Protein AF-A0A4Q2REA6-F1 (afdb_monomer_lite)

Foldseek 3Di:
DQDPVVRDDDPPDDPPDQPLLVQLLLLLLLLLQCVVVVVNLLSQLSLLVSLLSLLVQLLDQDPDLSSNVSSLLSLVSSLVSDDPQLSLLSVLLQQLSLVLNQVVQVVVVHHGHDGNDPPPPDDPPDPPPPDPPPRQNNVNQDPVSSVSSNVSSPDDLVNLLVQLVVLVVQLVVVDDDDPSNVVSVVSNLSSLSSNSSDDQPDPVSLVVVLVSLVVSLVVCCVPRVSSNSSSVSSNVCSVDPRVPNVPPPDDDD

pLDDT: mean 70.22, std 16.69, range [27.52, 88.12]

Structure (mmCIF, N/CA/C/O backbone):
data_AF-A0A4Q2REA6-F1
#
_entry.id   AF-A0A4Q2REA6-F1
#
loop_
_atom_site.group_PDB
_atom_site.id
_atom_site.type_symbol
_atom_site.label_atom_id
_atom_site.label_alt_id
_atom_site.label_comp_id
_atom_site.label_asym_id
_atom_site.label_entity_id
_atom_site.label_seq_id
_atom_site.pdbx_PDB_ins_code
_atom_site.Cartn_x
_atom_site.Cartn_y
_atom_site.Cartn_z
_atom_site.occupancy
_atom_site.B_iso_or_equiv
_atom_site.auth_seq_id
_atom_site.auth_comp_id
_atom_site.auth_asym_id
_atom_site.auth_atom_id
_atom_site.pdbx_PDB_model_num
ATOM 1 N N . MET A 1 1 ? 20.074 -26.029 6.944 1.00 38.06 1 MET A N 1
ATOM 2 C CA . MET A 1 1 ? 20.322 -27.477 6.784 1.00 38.06 1 MET A CA 1
ATOM 3 C C . MET A 1 1 ? 20.865 -27.670 5.377 1.00 38.06 1 MET A C 1
ATOM 5 O O . MET A 1 1 ? 20.272 -27.125 4.463 1.00 38.06 1 MET A O 1
ATOM 9 N N . PHE A 1 2 ? 22.028 -28.293 5.196 1.00 31.62 2 PHE A N 1
ATOM 10 C CA . PHE A 1 2 ? 22.594 -28.516 3.859 1.00 31.62 2 PHE A CA 1
ATOM 11 C C . PHE A 1 2 ? 21.935 -29.756 3.248 1.00 31.62 2 PHE A C 1
ATOM 13 O O . PHE A 1 2 ? 21.861 -30.780 3.921 1.00 31.62 2 PHE A O 1
ATOM 20 N N . ASP A 1 3 ? 21.396 -29.636 2.037 1.00 40.69 3 ASP A N 1
ATOM 21 C CA . ASP A 1 3 ? 20.843 -30.760 1.286 1.00 40.69 3 ASP A CA 1
ATOM 22 C C . ASP A 1 3 ? 21.916 -31.292 0.330 1.00 40.69 3 ASP A C 1
ATOM 24 O O . ASP A 1 3 ? 22.282 -30.649 -0.657 1.00 40.69 3 ASP A O 1
ATOM 28 N N . GLU A 1 4 ? 22.428 -32.477 0.652 1.00 39.16 4 GLU A N 1
ATOM 29 C CA . GLU A 1 4 ? 23.489 -33.152 -0.097 1.00 39.16 4 GLU A CA 1
ATOM 30 C C . GLU A 1 4 ? 23.031 -33.640 -1.478 1.00 39.16 4 GLU A C 1
ATOM 32 O O . GLU A 1 4 ? 23.870 -33.836 -2.354 1.00 39.16 4 GLU A O 1
ATOM 37 N N . THR A 1 5 ? 21.723 -33.775 -1.726 1.00 44.41 5 THR A N 1
ATOM 38 C CA . THR A 1 5 ? 21.211 -34.199 -3.041 1.00 44.41 5 THR A CA 1
ATOM 39 C C . THR A 1 5 ? 21.154 -33.065 -4.059 1.00 44.41 5 THR A C 1
ATOM 41 O O . THR A 1 5 ? 21.291 -33.308 -5.257 1.00 44.41 5 THR A O 1
ATOM 44 N N . THR A 1 6 ? 21.013 -31.820 -3.599 1.00 50.66 6 THR A N 1
ATOM 45 C CA . THR A 1 6 ? 20.961 -30.627 -4.460 1.00 50.66 6 THR A CA 1
ATOM 46 C C . THR A 1 6 ? 22.206 -29.742 -4.353 1.00 50.66 6 THR A C 1
ATOM 48 O O . THR A 1 6 ? 22.336 -28.773 -5.104 1.00 50.66 6 THR A O 1
ATOM 51 N N . GLY A 1 7 ? 23.130 -30.055 -3.436 1.00 38.09 7 GLY A N 1
ATOM 52 C CA . GLY A 1 7 ? 24.331 -29.259 -3.165 1.00 38.09 7 GLY A CA 1
ATOM 53 C C . GLY A 1 7 ? 24.023 -27.861 -2.619 1.00 38.09 7 GLY A C 1
ATOM 54 O O . GLY A 1 7 ? 24.854 -26.957 -2.723 1.00 38.09 7 GLY A O 1
ATOM 55 N N . ARG A 1 8 ? 22.814 -27.649 -2.082 1.00 33.12 8 ARG A N 1
ATOM 56 C CA . ARG A 1 8 ? 22.313 -26.338 -1.660 1.00 33.12 8 ARG A CA 1
ATOM 57 C C . ARG A 1 8 ? 22.052 -26.301 -0.164 1.00 33.12 8 ARG A C 1
ATOM 59 O O . ARG A 1 8 ? 21.515 -27.226 0.442 1.00 33.12 8 ARG A O 1
ATOM 66 N N . THR A 1 9 ? 22.372 -25.165 0.439 1.00 35.16 9 THR A N 1
ATOM 67 C CA . THR A 1 9 ? 21.986 -24.868 1.815 1.00 35.16 9 THR A CA 1
ATOM 68 C C . THR A 1 9 ? 20.491 -24.550 1.851 1.00 35.16 9 THR A C 1
ATOM 70 O O . THR A 1 9 ? 20.065 -23.465 1.466 1.00 35.16 9 THR A O 1
ATOM 73 N N . VAL A 1 10 ? 19.673 -25.491 2.321 1.00 34.72 10 VAL A N 1
ATOM 74 C CA . VAL A 1 10 ? 18.252 -25.266 2.597 1.00 34.72 10 VAL A CA 1
ATOM 75 C C . VAL A 1 10 ? 18.141 -24.434 3.872 1.00 34.72 10 VAL A C 1
ATOM 77 O O . VAL A 1 10 ? 18.359 -24.908 4.998 1.00 34.72 10 VAL A O 1
ATOM 80 N N . HIS A 1 11 ? 17.782 -23.164 3.708 1.00 33.53 11 HIS A N 1
ATOM 81 C CA . HIS A 1 11 ? 17.312 -22.322 4.802 1.00 33.53 11 HIS A CA 1
ATOM 82 C C . HIS A 1 11 ? 15.869 -22.701 5.156 1.00 33.53 11 HIS A C 1
ATOM 84 O O . HIS A 1 11 ? 14.922 -21.959 4.922 1.00 33.53 11 HIS A O 1
ATOM 90 N N . ALA A 1 12 ? 15.699 -23.881 5.753 1.00 35.97 12 ALA A N 1
ATOM 91 C CA . ALA A 1 12 ? 14.518 -24.181 6.546 1.00 35.97 12 ALA A CA 1
ATOM 92 C C . ALA A 1 12 ? 14.624 -23.363 7.841 1.00 35.97 12 ALA A C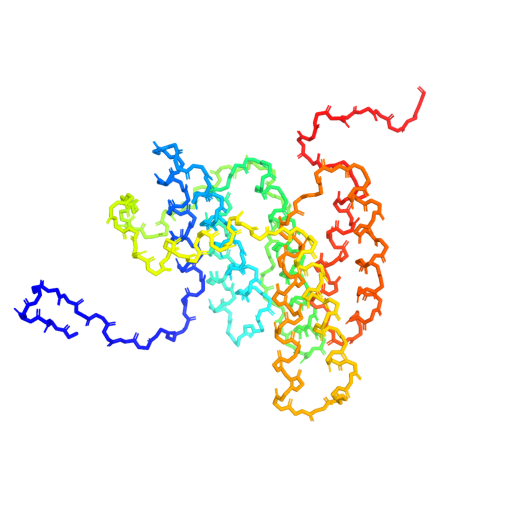 1
ATOM 94 O O . ALA A 1 12 ? 15.328 -23.746 8.775 1.00 35.97 12 ALA A O 1
ATOM 95 N N . GLY A 1 13 ? 13.991 -22.192 7.876 1.00 27.52 13 GLY A N 1
ATOM 96 C CA . GLY A 1 13 ? 14.039 -21.324 9.045 1.00 27.52 13 GLY A CA 1
ATOM 97 C C . GLY A 1 13 ? 12.994 -20.220 9.003 1.00 27.52 13 GLY A C 1
ATOM 98 O O . GLY A 1 13 ? 13.100 -19.291 8.217 1.00 27.52 13 GLY A O 1
ATOM 99 N N . ARG A 1 14 ? 11.998 -20.338 9.887 1.00 32.66 14 ARG A N 1
ATOM 100 C CA . ARG A 1 14 ? 11.199 -19.255 10.485 1.00 32.66 14 ARG A CA 1
ATOM 101 C C . ARG A 1 14 ? 11.758 -17.841 10.238 1.00 32.66 14 ARG A C 1
ATOM 103 O O . ARG A 1 14 ? 12.721 -17.438 10.882 1.00 32.66 14 ARG A O 1
ATOM 110 N N . TRP A 1 15 ? 11.071 -17.056 9.413 1.00 38.78 15 TRP A N 1
ATOM 111 C CA . TRP A 1 15 ? 11.362 -15.638 9.187 1.00 38.78 15 TRP A CA 1
ATOM 112 C C . TRP A 1 15 ? 10.620 -14.775 10.216 1.00 38.78 15 TRP A C 1
ATOM 114 O O . TRP A 1 15 ? 9.586 -14.175 9.933 1.00 38.78 15 TRP A O 1
ATOM 124 N N . ALA A 1 16 ? 11.107 -14.774 11.457 1.00 33.59 16 ALA A N 1
ATOM 125 C CA . ALA A 1 16 ? 10.594 -13.923 12.527 1.00 33.59 16 ALA A CA 1
ATOM 126 C C . ALA A 1 16 ? 11.453 -12.650 12.646 1.00 33.59 16 ALA A C 1
ATOM 128 O O . ALA A 1 16 ? 12.657 -12.748 12.850 1.00 33.59 16 ALA A O 1
ATOM 129 N N . GLY A 1 17 ? 10.829 -11.469 12.548 1.00 36.44 17 GLY A N 1
ATOM 130 C CA . GLY A 1 17 ? 11.378 -10.200 13.055 1.00 36.44 17 GLY A CA 1
ATOM 131 C C . GLY A 1 17 ? 11.573 -9.075 12.032 1.00 36.44 17 GLY A C 1
ATOM 132 O O . GLY A 1 17 ? 11.118 -7.963 12.277 1.00 36.44 17 GLY A O 1
ATOM 133 N N . HIS A 1 18 ? 12.190 -9.353 10.877 1.00 47.66 18 HIS A N 1
ATOM 134 C CA . HIS A 1 18 ? 12.712 -8.307 9.965 1.00 47.66 18 HIS A CA 1
ATOM 135 C C . HIS A 1 18 ? 12.254 -8.460 8.501 1.00 47.66 18 HIS A C 1
ATOM 137 O O . HIS A 1 18 ? 12.518 -7.600 7.665 1.00 47.66 18 HIS A O 1
ATOM 143 N N . GLY A 1 19 ? 11.510 -9.529 8.193 1.00 60.47 19 GLY A N 1
ATOM 144 C CA . GLY A 1 19 ? 11.327 -10.027 6.823 1.00 60.47 19 GLY A CA 1
ATOM 145 C C . GLY A 1 19 ? 10.634 -9.087 5.832 1.00 60.47 19 GLY A C 1
ATOM 146 O O . GLY A 1 19 ? 10.934 -9.153 4.652 1.00 60.47 19 GLY A O 1
ATOM 147 N N . GLY A 1 20 ? 9.752 -8.182 6.270 1.00 72.00 20 GLY A N 1
ATOM 148 C CA . GLY A 1 20 ? 8.999 -7.329 5.337 1.00 72.00 20 GLY A CA 1
ATOM 149 C C . GLY A 1 20 ? 9.846 -6.261 4.632 1.00 72.00 20 GLY A C 1
ATOM 150 O O . GLY A 1 20 ? 9.581 -5.927 3.483 1.00 72.00 20 GLY A O 1
ATOM 151 N N . ALA A 1 21 ? 10.871 -5.731 5.303 1.00 75.12 21 ALA A N 1
ATOM 152 C CA . ALA A 1 21 ? 11.758 -4.721 4.728 1.00 75.12 21 ALA A CA 1
ATOM 153 C C . ALA A 1 21 ? 12.677 -5.337 3.664 1.00 75.12 21 ALA A C 1
ATOM 155 O O . ALA A 1 21 ? 12.725 -4.858 2.532 1.00 75.12 21 ALA A O 1
ATOM 156 N N . ASP A 1 22 ? 13.333 -6.442 4.014 1.00 77.38 22 ASP A N 1
ATOM 157 C CA . ASP A 1 22 ? 14.242 -7.160 3.121 1.00 77.38 22 ASP A CA 1
ATOM 158 C C . ASP A 1 22 ? 13.490 -7.781 1.933 1.00 77.38 22 ASP A C 1
ATOM 160 O O . ASP A 1 22 ? 13.962 -7.727 0.798 1.00 77.38 22 ASP A O 1
ATOM 164 N N . GLU A 1 23 ? 12.278 -8.307 2.160 1.00 82.81 23 GLU A N 1
ATOM 165 C CA . GLU A 1 23 ? 11.424 -8.832 1.091 1.00 82.81 23 GLU A CA 1
ATOM 166 C C . GLU A 1 23 ? 11.038 -7.714 0.105 1.00 82.81 23 GLU A C 1
ATOM 168 O O . GLU A 1 23 ? 11.150 -7.906 -1.105 1.00 82.81 23 GLU A O 1
ATOM 173 N N . ALA A 1 24 ? 10.669 -6.521 0.590 1.00 83.25 24 ALA A N 1
ATOM 174 C CA . ALA A 1 24 ? 10.364 -5.380 -0.276 1.00 83.25 24 ALA A CA 1
ATOM 175 C C . ALA A 1 24 ? 11.574 -4.940 -1.121 1.00 83.25 24 ALA A C 1
ATOM 177 O O . ALA A 1 24 ? 11.418 -4.708 -2.321 1.00 83.25 24 ALA A O 1
ATOM 178 N N . ILE A 1 25 ? 12.771 -4.862 -0.525 1.00 82.69 25 ILE A N 1
ATOM 179 C CA . ILE A 1 25 ? 14.014 -4.519 -1.240 1.00 82.69 25 ILE A CA 1
ATOM 180 C C . ILE A 1 25 ? 14.296 -5.546 -2.335 1.00 82.69 25 ILE A C 1
ATOM 182 O O . ILE A 1 25 ? 14.451 -5.176 -3.497 1.00 82.69 25 ILE A O 1
ATOM 186 N N . ARG A 1 26 ? 14.259 -6.837 -1.994 1.00 85.25 26 ARG A N 1
ATOM 187 C CA . ARG A 1 26 ? 14.481 -7.946 -2.931 1.00 85.25 26 ARG A CA 1
ATOM 188 C C . ARG A 1 26 ? 13.572 -7.860 -4.160 1.00 85.25 26 ARG A C 1
ATOM 190 O O . ARG A 1 26 ? 14.024 -8.038 -5.289 1.00 85.25 26 ARG A O 1
ATOM 197 N N . HIS A 1 27 ? 12.288 -7.556 -3.971 1.00 86.50 27 HIS A N 1
ATOM 198 C CA . HIS A 1 27 ? 11.348 -7.396 -5.086 1.00 86.50 27 HIS A CA 1
ATOM 199 C C . HIS A 1 27 ? 11.592 -6.116 -5.905 1.00 86.50 27 HIS A C 1
ATOM 201 O O . HIS A 1 27 ? 11.356 -6.097 -7.116 1.00 86.50 27 HIS A O 1
ATOM 207 N N . ALA A 1 28 ? 12.094 -5.049 -5.282 1.00 84.69 28 ALA A N 1
ATOM 208 C CA . ALA A 1 28 ? 12.466 -3.814 -5.972 1.00 84.69 28 ALA A CA 1
ATOM 209 C C . ALA A 1 28 ? 13.735 -3.985 -6.831 1.00 84.69 28 ALA A C 1
ATOM 211 O O . ALA A 1 28 ? 13.815 -3.491 -7.962 1.00 84.69 28 ALA A O 1
ATOM 212 N N . GLU A 1 29 ? 14.702 -4.748 -6.328 1.00 84.00 29 GLU A N 1
ATOM 213 C CA . GLU A 1 29 ? 15.879 -5.181 -7.078 1.00 84.00 29 GLU A CA 1
ATOM 214 C C . GLU A 1 29 ? 15.480 -6.082 -8.247 1.00 84.00 29 GLU A C 1
ATOM 216 O O . GLU A 1 29 ? 15.890 -5.821 -9.380 1.00 84.00 29 GLU A O 1
ATOM 221 N N . ALA A 1 30 ? 14.599 -7.063 -8.012 1.00 85.38 30 ALA A N 1
ATOM 222 C CA . ALA A 1 30 ? 14.051 -7.910 -9.070 1.00 85.38 30 ALA A CA 1
ATOM 223 C C . ALA A 1 30 ? 13.361 -7.074 -10.161 1.00 85.38 30 ALA A C 1
ATOM 225 O O . ALA A 1 30 ? 13.603 -7.292 -11.345 1.00 85.38 30 ALA A O 1
ATOM 226 N N . SER A 1 31 ? 12.571 -6.059 -9.789 1.00 86.31 31 SER A N 1
ATOM 227 C CA . SER A 1 31 ? 11.984 -5.116 -10.752 1.00 86.31 31 SER A CA 1
ATOM 228 C C . SER A 1 31 ? 13.046 -4.433 -11.615 1.00 86.31 31 SER A C 1
ATOM 230 O O . SER A 1 31 ? 12.863 -4.305 -12.825 1.00 86.31 31 SER A O 1
ATOM 232 N N . SER A 1 32 ? 14.143 -3.978 -11.008 1.00 82.25 32 SER A N 1
ATOM 233 C CA . SER A 1 32 ? 15.232 -3.296 -11.720 1.00 82.25 32 SER A CA 1
ATOM 234 C C . SER A 1 32 ? 15.942 -4.250 -12.689 1.00 82.25 32 SER A C 1
ATOM 236 O O . SER A 1 32 ? 16.174 -3.905 -13.848 1.00 82.25 32 SER A O 1
ATOM 238 N N . ALA A 1 33 ? 16.223 -5.477 -12.243 1.00 83.81 33 ALA A N 1
ATOM 239 C CA . ALA A 1 33 ? 16.867 -6.515 -13.043 1.00 83.81 33 ALA A CA 1
ATOM 240 C C . ALA A 1 33 ? 15.997 -7.003 -14.215 1.00 83.81 33 ALA A C 1
ATOM 242 O O . ALA A 1 33 ? 16.513 -7.267 -15.300 1.00 83.8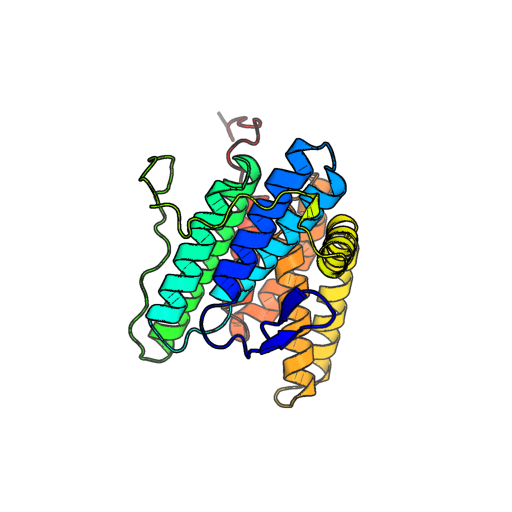1 33 ALA A O 1
ATOM 243 N N . LEU A 1 34 ? 14.680 -7.112 -14.013 1.00 84.19 34 LEU A N 1
ATOM 244 C CA . LEU A 1 34 ? 13.715 -7.476 -15.055 1.00 84.19 34 LEU A CA 1
ATOM 245 C C . LEU A 1 34 ? 13.563 -6.356 -16.096 1.00 84.19 34 LEU A C 1
ATOM 247 O O . LEU A 1 34 ? 13.526 -6.631 -17.295 1.00 84.19 34 LEU A O 1
ATOM 251 N N . ALA A 1 35 ? 13.535 -5.091 -15.659 1.00 83.75 35 ALA A N 1
ATOM 252 C CA . ALA A 1 35 ? 13.462 -3.938 -16.558 1.00 83.75 35 ALA A CA 1
ATOM 253 C C . ALA A 1 35 ? 14.707 -3.811 -17.450 1.00 83.75 35 ALA A C 1
ATOM 255 O O . ALA A 1 35 ? 14.576 -3.493 -18.626 1.00 83.75 35 ALA A O 1
ATOM 256 N N . ALA A 1 36 ? 15.897 -4.119 -16.924 1.00 82.94 36 ALA A N 1
ATOM 257 C CA . ALA A 1 36 ? 17.148 -4.122 -17.690 1.00 82.94 36 ALA A CA 1
ATOM 258 C C . ALA A 1 36 ? 17.198 -5.183 -18.810 1.00 82.94 36 ALA A C 1
ATOM 260 O O . ALA A 1 36 ? 18.100 -5.144 -19.643 1.00 82.94 36 ALA A O 1
ATOM 261 N N . ARG A 1 37 ? 16.254 -6.135 -18.825 1.00 82.56 37 ARG A N 1
ATOM 262 C CA . ARG A 1 37 ? 16.092 -7.167 -19.864 1.00 82.56 37 ARG A CA 1
ATOM 263 C C . ARG A 1 37 ? 14.813 -6.991 -20.684 1.00 82.56 37 ARG A C 1
ATOM 265 O O . ARG A 1 37 ? 14.304 -7.964 -21.234 1.00 82.56 37 ARG A O 1
ATOM 272 N N . ASP A 1 38 ? 14.242 -5.790 -20.685 1.00 86.38 38 ASP A N 1
ATOM 273 C CA . ASP A 1 38 ? 13.007 -5.453 -21.401 1.00 86.38 38 ASP A CA 1
ATOM 274 C C . ASP A 1 38 ? 11.768 -6.273 -20.976 1.00 86.38 38 ASP A C 1
ATOM 276 O O . ASP A 1 38 ? 10.734 -6.273 -21.647 1.00 86.38 38 ASP A O 1
ATOM 280 N N . GLN A 1 39 ? 11.804 -6.934 -19.809 1.00 86.56 39 GLN A N 1
ATOM 281 C CA . GLN A 1 39 ? 10.665 -7.672 -19.248 1.00 86.56 39 GLN A CA 1
ATOM 282 C C . GLN A 1 39 ? 9.732 -6.734 -18.469 1.00 86.56 39 GLN A C 1
ATOM 284 O O . GLN A 1 39 ? 9.466 -6.916 -17.279 1.00 86.56 39 GLN A O 1
ATOM 289 N N . PHE A 1 40 ? 9.229 -5.695 -19.137 1.00 85.62 40 PHE A N 1
ATOM 290 C CA . PHE A 1 40 ? 8.540 -4.573 -18.488 1.00 85.62 40 PHE A CA 1
ATOM 291 C C . PHE A 1 40 ? 7.263 -4.958 -17.730 1.00 85.62 40 PHE A C 1
ATOM 293 O O . PHE A 1 40 ? 6.932 -4.325 -16.726 1.00 85.62 40 PHE A O 1
ATOM 300 N N . VAL A 1 41 ? 6.548 -5.992 -18.182 1.00 85.69 41 VAL A N 1
ATOM 301 C CA . VAL A 1 41 ? 5.333 -6.480 -17.510 1.00 85.69 41 VAL A CA 1
ATOM 302 C C . VAL A 1 41 ? 5.685 -7.105 -16.159 1.00 85.69 41 VAL A C 1
ATOM 304 O O . VAL A 1 41 ? 5.134 -6.707 -15.134 1.00 85.69 41 VAL A O 1
ATOM 307 N N . LEU A 1 42 ? 6.668 -8.005 -16.135 1.00 86.06 42 LEU A N 1
ATOM 308 C CA . LEU A 1 42 ? 7.161 -8.633 -14.909 1.00 86.06 42 LEU A CA 1
ATOM 309 C C . LEU A 1 42 ? 7.833 -7.622 -13.977 1.00 86.06 42 LEU A C 1
ATOM 311 O O . LEU A 1 42 ? 7.592 -7.654 -12.774 1.00 86.06 42 LEU A O 1
ATOM 315 N N . ALA A 1 43 ? 8.603 -6.675 -14.521 1.00 84.94 43 ALA A N 1
ATOM 316 C CA . ALA A 1 43 ? 9.188 -5.587 -13.742 1.00 84.94 43 ALA A CA 1
ATOM 317 C C . ALA A 1 43 ? 8.107 -4.751 -13.035 1.00 84.94 43 ALA A C 1
ATOM 319 O O . ALA A 1 43 ? 8.204 -4.474 -11.839 1.00 84.94 43 ALA A O 1
ATOM 320 N N . ARG A 1 44 ? 7.019 -4.410 -13.741 1.00 85.19 44 ARG A N 1
ATOM 321 C CA . ARG A 1 44 ? 5.859 -3.729 -13.146 1.00 85.19 44 ARG A CA 1
ATOM 322 C C . ARG A 1 44 ? 5.233 -4.562 -12.027 1.00 85.19 44 ARG A C 1
ATOM 324 O O . ARG A 1 44 ? 4.940 -4.008 -10.970 1.00 85.19 44 ARG A O 1
ATOM 331 N N . GLY A 1 45 ? 5.052 -5.863 -12.248 1.00 85.62 45 GLY A N 1
ATOM 332 C CA . GLY A 1 45 ? 4.549 -6.801 -11.245 1.00 85.62 45 GLY A CA 1
ATOM 333 C C . GLY A 1 45 ? 5.412 -6.843 -9.985 1.00 85.62 45 GLY A C 1
ATOM 334 O O . GLY A 1 45 ? 4.911 -6.615 -8.885 1.00 85.62 45 GLY A O 1
ATOM 335 N N . ALA A 1 46 ? 6.722 -7.031 -10.148 1.00 86.69 46 ALA A N 1
ATOM 336 C CA . ALA A 1 46 ? 7.699 -7.047 -9.061 1.00 86.69 46 ALA A CA 1
ATOM 337 C C . ALA A 1 46 ? 7.690 -5.746 -8.253 1.00 86.69 46 ALA A C 1
ATOM 339 O O . ALA A 1 46 ? 7.643 -5.770 -7.023 1.00 86.69 46 ALA A O 1
ATOM 340 N N . ARG A 1 47 ? 7.626 -4.598 -8.936 1.00 86.31 47 ARG A N 1
ATOM 341 C CA . ARG A 1 47 ? 7.496 -3.291 -8.288 1.00 86.31 47 ARG A CA 1
ATOM 342 C C . ARG A 1 47 ? 6.216 -3.179 -7.464 1.00 86.31 47 ARG A C 1
ATOM 344 O O . ARG A 1 47 ? 6.272 -2.712 -6.331 1.00 86.31 47 ARG A O 1
ATOM 351 N N . ARG A 1 48 ? 5.066 -3.597 -8.003 1.00 85.19 48 ARG A N 1
ATOM 352 C CA . ARG A 1 48 ? 3.786 -3.563 -7.270 1.00 85.19 48 ARG A CA 1
ATOM 353 C C . ARG A 1 48 ? 3.847 -4.428 -6.014 1.00 85.19 48 ARG A C 1
ATOM 355 O O . ARG A 1 48 ? 3.444 -3.965 -4.949 1.00 85.19 48 ARG A O 1
ATOM 362 N N . VAL A 1 49 ? 4.424 -5.626 -6.117 1.00 86.94 49 VAL A N 1
ATOM 363 C CA . VAL A 1 49 ? 4.658 -6.516 -4.970 1.00 86.94 49 VAL A CA 1
ATOM 364 C C . VAL A 1 49 ? 5.558 -5.846 -3.929 1.00 86.94 49 VAL A C 1
ATOM 366 O O . VAL A 1 49 ? 5.191 -5.801 -2.756 1.00 86.94 49 VAL A O 1
ATOM 369 N N . ALA A 1 50 ? 6.679 -5.254 -4.346 1.00 87.06 50 ALA A N 1
ATOM 370 C CA . ALA A 1 50 ? 7.605 -4.557 -3.454 1.00 87.06 50 ALA A CA 1
ATOM 371 C C . ALA A 1 50 ? 6.920 -3.431 -2.659 1.00 87.06 50 ALA A C 1
ATOM 373 O O . ALA A 1 50 ? 7.042 -3.357 -1.434 1.00 87.06 50 ALA A O 1
ATOM 374 N N . VAL A 1 51 ? 6.146 -2.578 -3.341 1.00 86.69 51 VAL A N 1
ATOM 375 C CA . VAL A 1 51 ? 5.443 -1.462 -2.692 1.00 86.69 51 VAL A CA 1
ATOM 376 C C . VAL A 1 51 ? 4.336 -1.957 -1.763 1.00 86.69 51 VAL A C 1
ATOM 378 O O . VAL A 1 51 ? 4.179 -1.423 -0.664 1.00 86.69 51 VAL A O 1
ATOM 381 N N . TRP A 1 52 ? 3.587 -2.988 -2.164 1.00 87.31 52 TRP A N 1
ATOM 382 C CA . TRP A 1 52 ? 2.568 -3.593 -1.309 1.00 87.31 52 TRP A CA 1
ATOM 383 C C . TRP A 1 52 ? 3.173 -4.122 -0.006 1.00 87.31 52 TRP A C 1
ATOM 385 O O . TRP A 1 52 ? 2.651 -3.836 1.072 1.00 87.31 52 TRP A O 1
ATOM 395 N N . ILE A 1 53 ? 4.302 -4.835 -0.086 1.00 86.38 53 ILE A N 1
ATOM 396 C CA . ILE A 1 53 ? 4.995 -5.370 1.093 1.00 86.38 53 ILE A CA 1
ATOM 397 C C . ILE A 1 53 ? 5.468 -4.229 1.997 1.00 86.38 53 ILE A C 1
ATOM 399 O O . ILE A 1 53 ? 5.221 -4.279 3.202 1.00 86.38 53 ILE A O 1
ATOM 403 N N . ALA A 1 54 ? 6.075 -3.179 1.436 1.00 85.31 54 ALA A N 1
ATOM 404 C CA . ALA A 1 54 ? 6.543 -2.031 2.214 1.00 85.31 54 ALA A CA 1
ATOM 405 C C . ALA A 1 54 ? 5.391 -1.296 2.922 1.00 85.31 54 ALA A C 1
ATOM 407 O O . ALA A 1 54 ? 5.450 -1.056 4.130 1.00 85.31 54 ALA A O 1
ATOM 408 N N . LEU A 1 55 ? 4.292 -1.006 2.215 1.00 83.31 55 LEU A N 1
ATOM 409 C CA . LEU A 1 55 ? 3.108 -0.394 2.827 1.00 83.31 55 LEU A CA 1
ATOM 410 C C . LEU A 1 55 ? 2.495 -1.295 3.898 1.00 83.31 55 LEU A C 1
ATOM 412 O O . LEU A 1 55 ? 2.053 -0.798 4.934 1.00 83.31 55 LEU A O 1
ATOM 416 N N . ARG A 1 56 ? 2.490 -2.616 3.692 1.00 82.81 56 ARG A N 1
ATOM 417 C CA . ARG A 1 56 ? 2.010 -3.578 4.688 1.00 82.81 56 ARG A CA 1
ATOM 418 C C . ARG A 1 56 ? 2.916 -3.628 5.917 1.00 82.81 56 ARG A C 1
ATOM 420 O O . ARG A 1 56 ? 2.415 -3.771 7.029 1.00 82.81 56 ARG A O 1
ATOM 427 N N . ALA A 1 57 ? 4.227 -3.490 5.737 1.00 81.75 57 ALA A N 1
ATOM 428 C CA . ALA A 1 57 ? 5.184 -3.440 6.835 1.00 81.75 57 ALA A CA 1
ATOM 429 C C . ALA A 1 57 ? 4.962 -2.201 7.719 1.00 81.75 57 ALA A C 1
ATOM 431 O O . ALA A 1 57 ? 4.933 -2.346 8.937 1.00 81.75 57 ALA A O 1
ATOM 432 N N . ILE A 1 58 ? 4.711 -1.024 7.127 1.00 79.81 58 ILE A N 1
ATOM 433 C CA . ILE A 1 58 ? 4.412 0.209 7.882 1.00 79.81 58 ILE A CA 1
ATOM 434 C C . ILE A 1 58 ? 3.000 0.190 8.488 1.00 79.81 58 ILE A C 1
ATOM 436 O O . ILE A 1 58 ? 2.780 0.645 9.605 1.00 79.81 58 ILE A O 1
ATOM 440 N N . THR A 1 59 ? 1.997 -0.313 7.768 1.00 76.19 59 THR A N 1
ATOM 441 C CA . THR A 1 59 ? 0.610 -0.305 8.276 1.00 76.19 59 THR A CA 1
ATOM 442 C C . THR A 1 59 ? 0.380 -1.328 9.390 1.00 76.19 59 THR A C 1
ATOM 444 O O . THR A 1 59 ? -0.577 -1.205 10.159 1.00 76.19 59 THR A O 1
ATOM 447 N N . ARG A 1 60 ? 1.256 -2.323 9.543 1.00 77.75 60 ARG A N 1
ATOM 448 C CA . ARG A 1 60 ? 1.215 -3.235 10.687 1.00 77.75 60 ARG A CA 1
ATOM 449 C C . ARG A 1 60 ? 1.726 -2.532 11.951 1.00 77.75 60 ARG A C 1
ATOM 451 O O . ARG A 1 60 ? 2.779 -1.907 11.925 1.00 77.75 60 ARG A O 1
ATOM 458 N N . PRO A 1 61 ? 1.022 -2.645 13.091 1.00 71.81 61 PRO A N 1
ATOM 459 C CA . PRO A 1 61 ? 1.499 -2.057 14.336 1.00 71.81 61 PRO A CA 1
ATOM 460 C C . PRO A 1 61 ? 2.811 -2.712 14.797 1.00 71.81 61 PRO A C 1
ATOM 462 O O . PRO A 1 61 ? 2.806 -3.860 15.240 1.00 71.81 61 PRO A O 1
ATOM 465 N N . SER A 1 62 ? 3.914 -1.960 14.734 1.00 76.88 62 SER A N 1
ATOM 466 C CA . SER A 1 62 ? 5.216 -2.369 15.278 1.00 76.88 62 SER A CA 1
ATOM 467 C C . SER A 1 62 ? 5.170 -2.478 16.804 1.00 76.88 62 SER A C 1
ATOM 469 O O . SER A 1 62 ? 4.664 -1.583 17.496 1.00 76.88 62 SER A O 1
ATOM 471 N N . ARG A 1 63 ? 5.715 -3.577 17.328 1.00 79.25 63 ARG A N 1
ATOM 472 C CA . ARG A 1 63 ? 5.832 -3.869 18.762 1.00 79.25 63 ARG A CA 1
ATOM 473 C C . ARG A 1 63 ? 7.086 -3.238 19.358 1.00 79.25 63 ARG A C 1
ATOM 475 O O . ARG A 1 63 ? 7.072 -2.861 20.528 1.00 79.25 63 ARG A O 1
ATOM 482 N N . THR A 1 64 ? 8.141 -3.091 18.558 1.00 82.06 64 THR A N 1
ATOM 483 C CA . THR A 1 64 ? 9.430 -2.520 18.972 1.00 82.06 64 THR A CA 1
ATOM 484 C C . THR A 1 64 ? 9.856 -1.352 18.078 1.00 82.06 64 THR A C 1
ATOM 486 O O . THR A 1 64 ? 9.373 -1.201 16.957 1.00 82.06 64 THR A O 1
ATOM 489 N N . GLU A 1 65 ? 10.753 -0.501 18.589 1.00 80.44 65 GLU A N 1
ATOM 490 C CA . GLU A 1 65 ? 11.365 0.589 17.806 1.00 80.44 65 GLU A CA 1
ATOM 491 C C . GLU A 1 65 ? 12.214 0.032 16.660 1.00 80.44 65 GLU A C 1
ATOM 493 O O . GLU A 1 65 ? 12.119 0.505 15.536 1.00 80.44 65 GLU A O 1
ATOM 498 N N . GLN A 1 66 ? 12.927 -1.069 16.910 1.00 81.12 66 GLN A N 1
ATOM 499 C CA . GLN A 1 66 ? 13.722 -1.761 15.900 1.00 81.12 66 GLN A CA 1
ATOM 500 C C . GLN A 1 66 ? 12.879 -2.272 14.719 1.00 81.12 66 GLN A C 1
ATOM 502 O O . GLN A 1 66 ? 13.306 -2.160 13.574 1.00 81.12 66 GLN A O 1
ATOM 507 N N . GLU A 1 67 ? 11.681 -2.812 14.971 1.00 81.12 67 GLU A N 1
ATOM 508 C CA . GLU A 1 67 ? 10.754 -3.231 13.906 1.00 81.12 67 GLU A CA 1
ATOM 509 C C . GLU A 1 67 ? 10.292 -2.044 13.050 1.00 81.12 67 GLU A C 1
ATOM 511 O O . GLU A 1 67 ? 10.176 -2.158 11.829 1.00 81.12 67 GLU A O 1
ATOM 516 N N . HIS A 1 68 ? 10.031 -0.898 13.684 1.00 80.75 68 HIS A N 1
ATOM 517 C CA . HIS A 1 68 ? 9.631 0.329 12.991 1.00 80.75 68 HIS A CA 1
ATOM 518 C C . HIS A 1 68 ? 10.779 0.921 12.166 1.00 80.75 68 HIS A C 1
ATOM 520 O O . HIS A 1 68 ? 10.580 1.318 11.015 1.00 80.75 68 HIS A O 1
ATOM 526 N N . ASP A 1 69 ? 11.990 0.932 12.721 1.00 79.94 69 ASP A N 1
ATOM 527 C CA . ASP A 1 69 ? 13.193 1.410 12.042 1.00 79.94 69 ASP A CA 1
ATOM 528 C C . ASP A 1 69 ? 13.568 0.516 10.857 1.00 79.94 69 ASP A C 1
ATOM 530 O O . ASP A 1 69 ? 13.953 1.026 9.803 1.00 79.94 69 ASP A O 1
ATOM 534 N N . ALA A 1 70 ? 13.397 -0.803 10.983 1.00 80.31 70 ALA A N 1
ATOM 535 C CA . ALA A 1 70 ? 13.586 -1.742 9.881 1.00 80.31 70 ALA A CA 1
ATOM 536 C C . ALA A 1 70 ? 12.572 -1.493 8.753 1.00 80.31 70 ALA A C 1
ATOM 538 O O . ALA A 1 70 ? 12.967 -1.362 7.595 1.00 80.31 70 ALA A O 1
ATOM 539 N N . ALA A 1 71 ? 11.280 -1.352 9.075 1.00 80.69 71 ALA A N 1
ATOM 540 C CA . ALA A 1 71 ? 10.242 -1.046 8.086 1.00 80.69 71 ALA A CA 1
ATOM 541 C C . ALA A 1 71 ? 10.479 0.304 7.383 1.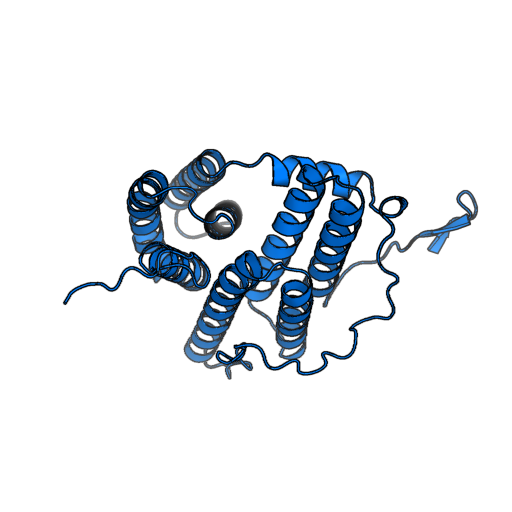00 80.69 71 ALA A C 1
ATOM 543 O O . ALA A 1 71 ? 10.295 0.418 6.168 1.00 80.69 71 ALA A O 1
ATOM 544 N N . SER A 1 72 ? 10.934 1.312 8.131 1.00 79.69 72 SER A N 1
ATOM 545 C CA . SER A 1 72 ? 11.277 2.634 7.595 1.00 79.69 72 SER A CA 1
ATOM 546 C C . SER A 1 72 ? 12.510 2.571 6.689 1.00 79.69 72 SER A C 1
ATOM 548 O O . SER A 1 72 ? 12.472 3.064 5.566 1.00 79.69 72 SER A O 1
ATOM 550 N N . SER A 1 73 ? 13.569 1.883 7.121 1.00 77.00 73 SER A N 1
ATOM 551 C CA . SER A 1 73 ? 14.797 1.703 6.331 1.00 77.00 73 SER A CA 1
ATOM 552 C C . SER A 1 73 ? 14.543 0.912 5.044 1.00 77.00 73 SER A C 1
ATOM 554 O O . SER A 1 73 ? 15.042 1.281 3.984 1.00 77.00 73 SER A O 1
ATOM 556 N N . GLY A 1 74 ? 13.721 -0.142 5.104 1.00 77.50 74 GLY A N 1
ATOM 557 C CA . GLY A 1 74 ? 13.319 -0.908 3.919 1.00 77.50 74 GLY A CA 1
ATOM 558 C C . GLY A 1 74 ? 12.498 -0.087 2.931 1.00 77.50 74 GLY A C 1
ATOM 559 O O . GLY A 1 74 ? 12.689 -0.181 1.720 1.00 77.50 74 GLY A O 1
ATOM 560 N N . SER A 1 75 ? 11.625 0.776 3.448 1.00 83.69 75 SER A N 1
ATOM 561 C CA . SER A 1 75 ? 10.853 1.717 2.636 1.00 83.69 75 SER A CA 1
ATOM 562 C C . SER A 1 75 ? 11.755 2.734 1.939 1.00 83.69 75 SER A C 1
ATOM 564 O O . SER A 1 75 ? 11.565 3.019 0.760 1.00 83.69 75 SER A O 1
ATOM 566 N N . ASP A 1 76 ? 12.779 3.229 2.631 1.00 81.25 76 ASP A N 1
ATOM 567 C CA . ASP A 1 76 ? 13.772 4.136 2.058 1.00 81.25 76 ASP A CA 1
ATOM 568 C C . ASP A 1 76 ? 14.563 3.473 0.930 1.00 81.25 76 ASP A C 1
ATOM 570 O O . ASP A 1 76 ? 14.678 4.037 -0.159 1.00 81.25 76 ASP A O 1
ATOM 574 N N . ALA A 1 77 ? 15.051 2.255 1.166 1.00 78.00 77 ALA A N 1
ATOM 575 C CA . ALA A 1 77 ? 15.757 1.468 0.165 1.00 78.00 77 ALA A CA 1
ATOM 576 C C . ALA A 1 77 ? 14.876 1.200 -1.070 1.00 78.00 77 ALA A C 1
ATOM 578 O O . ALA A 1 77 ? 15.300 1.483 -2.189 1.00 78.00 77 ALA A O 1
ATOM 579 N N . LEU A 1 78 ? 13.618 0.779 -0.886 1.00 84.06 78 LEU A N 1
ATOM 580 C CA . LEU A 1 78 ? 12.643 0.623 -1.974 1.00 84.06 78 LEU A CA 1
ATOM 581 C C . LEU A 1 78 ? 12.522 1.894 -2.829 1.00 84.06 78 LEU A C 1
ATOM 583 O O . LEU A 1 78 ? 12.552 1.812 -4.057 1.00 84.06 78 LEU A O 1
ATOM 587 N N . LEU A 1 79 ? 12.389 3.072 -2.208 1.00 84.25 79 LEU A N 1
ATOM 588 C CA . LEU A 1 79 ? 12.215 4.339 -2.929 1.00 84.25 79 LEU A CA 1
ATOM 589 C C . LEU A 1 79 ? 13.389 4.658 -3.871 1.00 84.25 79 LEU A C 1
ATOM 591 O O . LEU A 1 79 ? 13.180 5.322 -4.893 1.00 84.25 79 LEU A O 1
ATOM 595 N N . HIS A 1 80 ? 14.600 4.172 -3.578 1.00 83.12 80 HIS A N 1
ATOM 596 C CA . HIS A 1 80 ? 15.757 4.321 -4.467 1.00 83.12 80 HIS A CA 1
ATOM 597 C C . HIS A 1 80 ? 15.645 3.498 -5.756 1.00 83.12 80 HIS A C 1
ATOM 599 O O . HIS A 1 80 ? 16.165 3.930 -6.783 1.00 83.12 80 HIS A O 1
ATOM 605 N N . HIS A 1 81 ? 14.915 2.383 -5.732 1.00 75.06 81 HIS A N 1
ATOM 606 C CA . HIS A 1 81 ? 14.666 1.529 -6.900 1.00 75.06 81 HIS A CA 1
ATOM 607 C C . HIS A 1 81 ? 13.468 1.978 -7.746 1.00 75.06 81 HIS A C 1
ATOM 609 O O . HIS A 1 81 ? 13.220 1.434 -8.821 1.00 75.06 81 HIS A O 1
ATOM 615 N N . LEU A 1 82 ? 12.708 2.972 -7.282 1.00 77.31 82 LEU A N 1
ATOM 616 C CA . LEU A 1 82 ? 11.595 3.534 -8.039 1.00 77.31 82 LEU A CA 1
ATOM 617 C C . LEU A 1 82 ? 12.068 4.658 -8.962 1.00 77.31 82 LEU A C 1
ATOM 619 O O . LEU A 1 82 ? 12.919 5.476 -8.593 1.00 77.31 82 LEU A O 1
ATOM 623 N N . ASP A 1 83 ? 11.451 4.742 -10.141 1.00 77.25 83 ASP A N 1
ATOM 624 C CA . ASP A 1 83 ? 11.552 5.925 -10.992 1.00 77.25 83 ASP A CA 1
ATOM 625 C C . ASP A 1 83 ? 10.992 7.170 -10.278 1.00 77.25 83 ASP A C 1
ATOM 627 O O . ASP A 1 83 ? 10.253 7.073 -9.295 1.00 77.25 83 ASP A O 1
ATOM 631 N N . ALA A 1 84 ? 11.359 8.362 -10.759 1.00 72.38 84 ALA A N 1
ATOM 632 C CA . ALA A 1 84 ? 11.011 9.623 -10.101 1.00 72.38 84 ALA A CA 1
ATOM 633 C C . ALA A 1 84 ? 9.495 9.801 -9.896 1.00 72.38 84 ALA A C 1
ATOM 635 O O . ALA A 1 84 ? 9.071 10.361 -8.882 1.00 72.38 84 ALA A O 1
ATOM 636 N N . TRP A 1 85 ? 8.690 9.288 -10.830 1.00 69.31 85 TRP A N 1
ATOM 637 C CA . TRP A 1 85 ? 7.237 9.380 -10.783 1.00 69.31 85 TRP A CA 1
ATOM 638 C C . TRP A 1 85 ? 6.652 8.514 -9.665 1.00 69.31 85 TRP A C 1
ATOM 640 O O . TRP A 1 85 ? 5.947 9.008 -8.780 1.00 69.31 85 TRP A O 1
ATOM 650 N N . HIS A 1 86 ? 6.985 7.222 -9.660 1.00 76.62 86 HIS A N 1
ATOM 651 C CA . HIS A 1 86 ? 6.500 6.281 -8.653 1.00 76.62 86 HIS A CA 1
ATOM 652 C C . HIS A 1 86 ? 7.084 6.593 -7.276 1.00 76.62 86 HIS A C 1
ATOM 654 O O . HIS A 1 86 ? 6.375 6.472 -6.281 1.00 76.62 86 HIS A O 1
ATOM 660 N N . ARG A 1 87 ? 8.332 7.071 -7.200 1.00 83.88 87 ARG A N 1
ATOM 661 C CA . ARG A 1 87 ? 8.983 7.471 -5.946 1.00 83.88 87 ARG A CA 1
ATOM 662 C C . ARG A 1 87 ? 8.193 8.545 -5.205 1.00 83.88 87 ARG A C 1
ATOM 664 O O . ARG A 1 87 ? 7.975 8.408 -4.005 1.00 83.88 87 ARG A O 1
ATOM 671 N N . ALA A 1 88 ? 7.745 9.591 -5.900 1.00 80.50 88 ALA A N 1
ATOM 672 C CA . ALA A 1 88 ? 6.972 10.665 -5.277 1.00 80.50 88 ALA A CA 1
ATOM 673 C C . ALA A 1 88 ? 5.610 10.166 -4.762 1.00 80.50 88 ALA A C 1
ATOM 675 O O . ALA A 1 88 ? 5.219 10.486 -3.640 1.00 80.50 88 ALA A O 1
ATOM 676 N N . HIS A 1 89 ? 4.909 9.353 -5.561 1.00 81.62 89 HIS A N 1
ATOM 677 C CA . HIS A 1 89 ? 3.613 8.772 -5.191 1.00 81.62 89 HIS A CA 1
ATOM 678 C C . HIS A 1 89 ? 3.717 7.827 -3.991 1.00 81.62 89 HIS A C 1
ATOM 680 O O . HIS A 1 89 ? 3.037 7.998 -2.980 1.00 81.62 89 HIS A O 1
ATOM 686 N N . VAL A 1 90 ? 4.608 6.844 -4.089 1.00 84.56 90 VAL A N 1
ATOM 687 C CA . VAL A 1 90 ? 4.806 5.816 -3.069 1.00 84.56 90 VAL A CA 1
ATOM 688 C C . VAL A 1 90 ? 5.367 6.426 -1.788 1.00 84.56 90 VAL A C 1
ATOM 690 O O . VAL A 1 90 ? 4.870 6.120 -0.707 1.00 84.56 90 VAL A O 1
ATOM 693 N N . GLY A 1 91 ? 6.321 7.357 -1.893 1.00 86.44 91 GLY A N 1
ATOM 694 C CA . GLY A 1 91 ? 6.860 8.077 -0.738 1.00 86.44 91 GLY A CA 1
ATOM 695 C C . GLY A 1 91 ? 5.774 8.831 0.026 1.00 86.44 91 GLY A C 1
ATOM 696 O O . GLY A 1 91 ? 5.679 8.715 1.245 1.00 86.44 91 GLY A O 1
ATOM 697 N N . ALA A 1 92 ? 4.881 9.514 -0.694 1.00 83.94 92 ALA A N 1
ATOM 698 C CA . ALA A 1 92 ? 3.755 10.227 -0.104 1.00 83.94 92 ALA A CA 1
ATOM 699 C C . ALA A 1 92 ? 2.759 9.305 0.628 1.00 83.94 92 ALA A C 1
ATOM 701 O O . ALA A 1 92 ? 2.149 9.744 1.607 1.00 83.94 92 ALA A O 1
ATOM 702 N N . LEU A 1 93 ? 2.567 8.063 0.165 1.00 87.50 93 LEU A N 1
ATOM 703 C CA . LEU A 1 93 ? 1.717 7.061 0.822 1.00 87.50 93 LEU A CA 1
ATOM 704 C C . LEU A 1 93 ? 2.389 6.446 2.057 1.00 87.50 93 LEU A C 1
ATOM 706 O O . LEU A 1 93 ? 1.744 6.328 3.100 1.00 87.50 93 LEU A O 1
ATOM 710 N N . LEU A 1 94 ? 3.673 6.092 1.958 1.00 87.38 94 LEU A N 1
ATOM 711 C CA . LEU A 1 94 ? 4.466 5.543 3.066 1.00 87.38 94 LEU A CA 1
ATOM 712 C C . LEU A 1 94 ? 4.572 6.547 4.222 1.00 87.38 94 LEU A C 1
ATOM 714 O O . LEU A 1 94 ? 4.389 6.183 5.383 1.00 87.38 94 LEU A O 1
ATOM 718 N N . GLU A 1 95 ? 4.776 7.826 3.901 1.00 86.00 95 GLU A N 1
ATOM 719 C CA . GLU A 1 95 ? 4.750 8.925 4.867 1.00 86.00 95 GLU A CA 1
ATOM 720 C C . GLU A 1 95 ? 3.401 8.984 5.602 1.00 86.00 95 GLU A C 1
ATOM 722 O O . GLU A 1 95 ? 3.361 8.970 6.833 1.00 86.00 95 GLU A O 1
ATOM 727 N N . ALA A 1 96 ? 2.282 8.980 4.868 1.00 85.75 96 ALA A N 1
ATOM 728 C CA . ALA A 1 96 ? 0.948 9.024 5.468 1.00 85.75 96 ALA A CA 1
ATOM 729 C C . ALA A 1 96 ? 0.671 7.822 6.390 1.00 85.75 96 ALA A C 1
ATOM 731 O O . ALA A 1 96 ? 0.059 7.987 7.449 1.00 85.75 96 ALA A O 1
ATOM 732 N N . ALA A 1 97 ? 1.138 6.626 6.018 1.00 85.12 97 ALA A N 1
ATOM 733 C CA . ALA A 1 97 ? 1.037 5.438 6.861 1.00 85.12 97 ALA A CA 1
ATOM 734 C C . ALA A 1 97 ? 1.867 5.576 8.149 1.00 85.12 97 ALA A C 1
ATOM 736 O O . ALA A 1 97 ? 1.357 5.298 9.236 1.00 85.12 97 ALA A O 1
ATOM 737 N N . SER A 1 98 ? 3.105 6.071 8.039 1.00 84.31 98 SER A N 1
ATOM 738 C CA . SER A 1 98 ? 4.014 6.292 9.172 1.00 84.31 98 SER A CA 1
ATOM 739 C C . SER A 1 98 ? 3.433 7.289 10.186 1.00 84.31 98 SER A C 1
ATOM 741 O O . SER A 1 98 ? 3.397 7.014 11.388 1.00 84.31 98 SER A O 1
ATOM 743 N N . TRP A 1 99 ? 2.878 8.409 9.710 1.00 84.50 99 TRP A N 1
ATOM 744 C CA . TRP A 1 99 ? 2.204 9.395 10.565 1.00 84.50 99 TRP A CA 1
ATOM 745 C C . TRP A 1 99 ? 0.986 8.818 11.281 1.00 84.50 99 TRP A C 1
ATOM 747 O O . TRP A 1 99 ? 0.845 8.973 12.494 1.00 84.50 99 TRP A O 1
ATOM 757 N N . ALA A 1 100 ? 0.124 8.100 10.561 1.00 83.81 100 ALA A N 1
ATOM 758 C CA . ALA A 1 100 ? -1.064 7.501 11.158 1.00 83.81 100 ALA A CA 1
ATOM 759 C C . ALA A 1 100 ? -0.715 6.417 12.200 1.00 83.81 100 ALA A C 1
ATOM 761 O O . ALA A 1 100 ? -1.446 6.230 13.179 1.00 83.81 100 ALA A O 1
ATOM 762 N N . GLN A 1 101 ? 0.421 5.730 12.046 1.00 83.69 101 GLN A N 1
ATOM 763 C CA . GLN A 1 101 ? 0.945 4.816 13.061 1.00 83.69 101 GLN A CA 1
ATOM 764 C C . GLN A 1 101 ? 1.449 5.571 14.298 1.00 83.69 101 GLN A C 1
ATOM 766 O O . GLN A 1 101 ? 1.132 5.172 15.422 1.00 83.69 101 GLN A O 1
ATOM 771 N N . ALA A 1 102 ? 2.180 6.674 14.116 1.00 82.88 102 ALA A N 1
ATOM 772 C CA . ALA A 1 102 ? 2.635 7.520 15.217 1.00 82.88 102 ALA A CA 1
ATOM 773 C C . ALA A 1 102 ? 1.453 8.089 16.025 1.00 82.88 102 ALA A C 1
ATOM 775 O O . ALA A 1 102 ? 1.437 7.977 17.252 1.00 82.88 102 ALA A O 1
ATOM 776 N N . GLU A 1 103 ? 0.417 8.598 15.351 1.00 84.31 103 GLU A N 1
ATOM 777 C CA . GLU A 1 103 ? -0.818 9.075 15.989 1.00 84.31 103 GLU A CA 1
ATOM 778 C C . GLU A 1 103 ? -1.520 7.973 16.791 1.00 84.31 103 GLU A C 1
ATOM 780 O O . GLU A 1 103 ? -1.942 8.191 17.931 1.00 84.31 103 GLU A O 1
ATOM 785 N N . ARG A 1 104 ? -1.619 6.760 16.225 1.00 83.25 104 ARG A N 1
ATOM 786 C CA . ARG A 1 104 ? -2.206 5.607 16.922 1.00 83.25 104 ARG A CA 1
ATOM 787 C C . ARG A 1 104 ? -1.460 5.311 18.221 1.00 83.25 104 ARG A C 1
ATOM 789 O O . ARG A 1 104 ? -2.113 5.081 19.235 1.00 83.25 104 ARG A O 1
ATOM 796 N N . ARG A 1 105 ? -0.123 5.338 18.202 1.00 85.06 105 ARG A N 1
ATOM 797 C CA . ARG A 1 105 ? 0.707 5.085 19.391 1.00 85.06 105 ARG A CA 1
ATOM 798 C C . ARG A 1 105 ? 0.466 6.119 20.482 1.00 85.06 105 ARG A C 1
ATOM 800 O O . ARG A 1 105 ? 0.188 5.727 21.616 1.00 85.06 105 ARG A O 1
ATOM 807 N N . VAL A 1 106 ? 0.469 7.403 20.120 1.00 85.75 106 VAL A N 1
ATOM 808 C CA . VAL A 1 106 ? 0.177 8.510 21.047 1.00 85.75 106 VAL A CA 1
ATOM 809 C C . VAL A 1 106 ? -1.201 8.333 21.682 1.00 85.75 106 VAL A C 1
ATOM 811 O O . VAL A 1 106 ? -1.334 8.412 22.900 1.00 85.75 106 VAL A O 1
ATOM 814 N N . ARG A 1 107 ? -2.222 7.998 20.882 1.00 83.31 107 ARG A N 1
ATOM 815 C CA . ARG A 1 107 ? -3.579 7.738 21.386 1.00 83.31 107 ARG A CA 1
ATOM 816 C C . ARG A 1 107 ? -3.643 6.549 22.353 1.00 83.31 107 ARG A C 1
ATOM 818 O O . ARG A 1 107 ? -4.500 6.532 23.229 1.00 83.31 107 ARG A O 1
ATOM 825 N N . THR A 1 108 ? -2.755 5.568 22.207 1.00 84.06 108 THR A N 1
ATOM 826 C CA . THR A 1 108 ? -2.623 4.425 23.128 1.00 84.06 108 THR A CA 1
ATOM 827 C C . THR A 1 108 ? -1.666 4.678 24.302 1.00 84.06 108 THR A C 1
ATOM 829 O O . THR A 1 108 ? -1.337 3.740 25.018 1.00 84.06 108 THR A O 1
ATOM 832 N N . GLY A 1 109 ? -1.198 5.915 24.504 1.00 83.81 109 GLY A N 1
ATOM 833 C CA . GLY A 1 109 ? -0.285 6.273 25.599 1.00 83.81 109 GLY A CA 1
ATOM 834 C C . GLY A 1 109 ? 1.169 5.838 25.387 1.00 83.81 109 GLY A C 1
ATOM 835 O O . GLY A 1 109 ? 1.976 5.912 26.309 1.00 83.81 109 GLY A O 1
ATOM 836 N N . LEU A 1 110 ? 1.522 5.388 24.181 1.00 83.44 110 LEU A N 1
ATOM 837 C CA . LEU A 1 110 ? 2.881 4.999 23.819 1.00 83.44 110 LEU A CA 1
ATOM 838 C C . LEU A 1 110 ? 3.611 6.173 23.167 1.00 83.44 110 LEU A C 1
ATOM 840 O O . LEU A 1 110 ? 3.028 6.938 22.395 1.00 83.44 110 LEU A O 1
ATOM 844 N N . ARG A 1 111 ? 4.921 6.275 23.412 1.00 81.62 111 ARG A N 1
ATOM 845 C CA . ARG A 1 111 ? 5.775 7.239 22.708 1.00 81.62 111 ARG A CA 1
ATOM 846 C C . ARG A 1 111 ? 5.734 6.959 21.191 1.00 81.62 111 ARG A C 1
ATOM 848 O O . ARG A 1 111 ? 5.821 5.785 20.796 1.00 81.62 111 ARG A O 1
ATOM 855 N N . PRO A 1 112 ? 5.583 7.994 20.343 1.00 79.94 112 PRO A N 1
ATOM 856 C CA . PRO A 1 112 ? 5.644 7.822 18.898 1.00 79.94 112 PRO A CA 1
ATOM 857 C C . PRO A 1 112 ? 7.058 7.418 18.476 1.00 79.94 112 PRO A C 1
ATOM 859 O O . PRO A 1 112 ? 8.039 7.864 19.073 1.00 79.94 112 PRO A O 1
ATOM 862 N N . TYR A 1 113 ? 7.147 6.586 17.441 1.00 78.12 113 TYR A N 1
ATOM 863 C CA . TYR A 1 113 ? 8.412 6.334 16.758 1.00 78.12 113 TYR A CA 1
ATOM 864 C C . TYR A 1 113 ? 8.750 7.488 15.815 1.00 78.12 113 TYR A C 1
ATOM 866 O O . TYR A 1 113 ? 7.891 8.316 15.496 1.00 78.12 113 TYR A O 1
ATOM 874 N N . ARG A 1 114 ? 10.005 7.535 15.361 1.00 70.06 114 ARG A N 1
ATOM 875 C CA . ARG A 1 114 ? 10.441 8.506 14.359 1.00 70.06 114 ARG A CA 1
ATOM 876 C C . ARG A 1 114 ? 9.627 8.308 13.077 1.00 70.06 114 ARG A C 1
ATOM 878 O O . ARG A 1 114 ? 9.596 7.215 12.518 1.00 70.06 114 ARG A O 1
ATOM 885 N N . THR A 1 115 ? 8.938 9.349 12.625 1.00 67.69 115 THR A N 1
ATOM 886 C CA . THR A 1 115 ? 8.218 9.324 11.347 1.00 67.69 115 THR A CA 1
ATOM 887 C C . THR A 1 115 ? 9.197 9.478 10.185 1.00 67.69 115 THR A C 1
ATOM 889 O O . THR A 1 115 ? 10.279 10.056 10.342 1.00 67.69 115 THR A O 1
ATOM 892 N N . LEU A 1 116 ? 8.827 8.959 9.010 1.00 60.56 116 LEU A N 1
ATOM 893 C CA . LEU A 1 116 ? 9.581 9.210 7.779 1.00 60.56 116 LEU A CA 1
ATOM 894 C C . LEU A 1 116 ? 9.655 10.735 7.534 1.00 60.56 116 LEU A C 1
ATOM 896 O O . LEU A 1 116 ? 8.615 11.397 7.595 1.00 60.56 116 LEU A O 1
ATOM 900 N N . PRO A 1 117 ? 10.849 11.321 7.312 1.00 53.28 117 PRO A N 1
ATOM 901 C CA . PRO A 1 117 ? 10.990 12.767 7.157 1.00 53.28 117 PRO A CA 1
ATOM 902 C C . PRO A 1 117 ? 10.320 13.273 5.870 1.00 53.28 117 PRO A C 1
ATOM 904 O O . PRO A 1 117 ? 10.494 12.688 4.801 1.00 53.28 117 PRO A O 1
ATOM 907 N N . SER A 1 118 ? 9.605 14.398 5.978 1.00 46.00 118 SER A N 1
ATOM 908 C CA . SER A 1 118 ? 8.845 15.054 4.899 1.00 46.00 118 SER A CA 1
ATOM 909 C C . SER A 1 118 ? 9.718 15.722 3.823 1.00 46.00 118 SER A C 1
ATOM 911 O O . SER A 1 118 ? 9.277 15.911 2.690 1.00 46.00 118 SER A O 1
ATOM 913 N N . ASP A 1 119 ? 10.976 16.046 4.142 1.00 40.56 119 ASP A N 1
ATOM 914 C CA . ASP A 1 119 ? 11.880 16.823 3.280 1.00 40.56 119 ASP A CA 1
ATOM 915 C C . ASP A 1 119 ? 12.877 15.949 2.511 1.00 40.56 119 ASP A C 1
ATOM 917 O O . ASP A 1 119 ? 14.092 16.108 2.603 1.00 40.56 119 ASP A O 1
ATOM 921 N N . ARG A 1 120 ? 12.374 15.023 1.688 1.00 49.47 120 ARG A N 1
ATOM 922 C CA . ARG A 1 120 ? 13.196 14.347 0.664 1.00 49.47 120 ARG A CA 1
ATOM 923 C C . ARG A 1 120 ? 12.931 14.873 -0.738 1.00 49.47 120 ARG A C 1
ATOM 925 O O . ARG A 1 120 ? 12.821 14.116 -1.70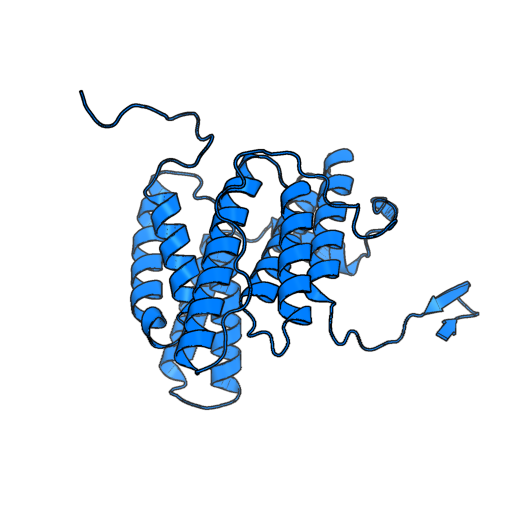3 1.00 49.47 120 ARG A O 1
ATOM 932 N N . ARG A 1 121 ? 12.927 16.201 -0.880 1.00 38.84 121 ARG A N 1
ATOM 933 C CA . ARG A 1 121 ? 13.328 16.808 -2.154 1.00 38.84 121 ARG A CA 1
ATOM 934 C C . ARG A 1 121 ? 14.840 16.645 -2.304 1.00 38.84 121 ARG A C 1
ATOM 936 O O . ARG A 1 121 ? 15.601 17.551 -2.018 1.00 38.84 121 ARG A O 1
ATOM 943 N N . GLY A 1 122 ? 15.243 15.461 -2.753 1.00 38.81 122 GLY A N 1
ATOM 944 C CA . GLY A 1 122 ? 16.442 15.305 -3.569 1.00 38.81 122 GLY A CA 1
ATOM 945 C C . GLY A 1 122 ? 17.792 15.612 -2.932 1.00 38.81 122 GLY A C 1
ATOM 946 O O . GLY A 1 122 ? 18.685 15.965 -3.692 1.00 38.81 122 GLY A O 1
ATOM 947 N N . ASP A 1 123 ? 17.987 15.437 -1.624 1.00 32.84 123 ASP A N 1
ATOM 948 C CA . ASP A 1 123 ? 19.356 15.388 -1.112 1.00 32.84 123 ASP A CA 1
ATOM 949 C C . ASP A 1 123 ? 19.839 13.939 -1.077 1.00 32.84 123 ASP A C 1
ATOM 951 O O . ASP A 1 123 ? 19.269 13.080 -0.398 1.00 32.84 123 ASP A O 1
ATOM 955 N N . GLY A 1 124 ? 20.855 13.661 -1.894 1.00 37.44 124 GLY A N 1
ATOM 956 C CA . GLY A 1 124 ? 21.486 12.359 -2.100 1.00 37.44 124 GLY A CA 1
ATOM 957 C C . GLY A 1 124 ? 22.292 11.899 -0.888 1.00 37.44 124 GLY A C 1
ATOM 958 O O . GLY A 1 124 ? 23.460 11.531 -1.017 1.00 37.44 124 GLY A O 1
ATOM 959 N N . GLY A 1 125 ? 21.679 11.926 0.296 1.00 32.81 125 GLY A N 1
ATOM 960 C CA . GLY A 1 125 ? 22.225 11.326 1.497 1.00 32.81 125 GLY A CA 1
ATOM 961 C C . GLY A 1 125 ? 22.485 9.854 1.217 1.00 32.81 125 GLY A C 1
ATOM 962 O O . GLY A 1 125 ? 21.549 9.091 0.985 1.00 32.81 125 GLY A O 1
ATOM 963 N N . ARG A 1 126 ? 23.768 9.478 1.182 1.00 37.09 126 ARG A N 1
ATOM 964 C CA . ARG A 1 126 ? 24.225 8.100 0.989 1.00 37.09 126 ARG A CA 1
ATOM 965 C C . ARG A 1 126 ? 23.558 7.208 2.033 1.00 37.09 126 ARG A C 1
ATOM 967 O O . ARG A 1 126 ? 24.043 7.103 3.158 1.00 37.09 126 ARG A O 1
ATOM 974 N N . ILE A 1 127 ? 22.478 6.534 1.648 1.00 40.72 127 ILE A N 1
ATOM 975 C CA . ILE A 1 127 ? 22.067 5.318 2.331 1.00 40.72 127 ILE A CA 1
ATOM 976 C C . ILE A 1 127 ? 23.202 4.336 2.075 1.00 40.72 127 ILE A C 1
ATOM 978 O O . ILE A 1 127 ? 23.536 4.015 0.933 1.00 40.72 127 ILE A O 1
ATOM 982 N N . ARG A 1 128 ? 23.883 3.956 3.156 1.00 38.28 128 ARG A N 1
ATOM 983 C CA . ARG A 1 128 ? 24.868 2.879 3.137 1.00 38.28 128 ARG A CA 1
ATOM 984 C C . ARG A 1 128 ? 24.145 1.677 2.520 1.00 38.28 128 ARG A C 1
ATOM 986 O O . ARG A 1 128 ? 23.074 1.377 3.039 1.00 38.28 128 ARG A O 1
ATOM 993 N N . PRO A 1 129 ? 24.653 1.050 1.442 1.00 35.78 129 PRO A N 1
ATOM 994 C CA . PRO A 1 129 ? 23.970 -0.069 0.803 1.00 35.78 129 PRO A CA 1
ATOM 995 C C . PRO A 1 129 ? 23.629 -1.088 1.885 1.00 35.78 129 PRO A C 1
ATOM 997 O O . PRO A 1 129 ? 24.517 -1.685 2.500 1.00 35.78 129 PRO A O 1
ATOM 1000 N N . THR A 1 130 ? 22.344 -1.172 2.220 1.00 41.69 130 THR A N 1
ATOM 1001 C CA . THR A 1 130 ? 21.838 -2.165 3.149 1.00 41.69 130 THR A CA 1
ATOM 1002 C C . THR A 1 130 ? 21.939 -3.464 2.396 1.00 41.69 130 THR A C 1
ATOM 1004 O O . THR A 1 130 ? 21.156 -3.726 1.492 1.00 41.69 130 THR A O 1
ATOM 1007 N N . SER A 1 131 ? 22.959 -4.222 2.785 1.00 37.75 131 SER A N 1
ATOM 1008 C CA . SER A 1 131 ? 23.365 -5.505 2.242 1.00 37.75 131 SER A CA 1
ATOM 1009 C C . SER A 1 131 ? 24.246 -5.415 0.989 1.00 37.75 131 SER A C 1
ATOM 1011 O O . SER A 1 131 ? 23.907 -4.825 -0.029 1.00 37.75 131 SER A O 1
ATOM 1013 N N . GLY A 1 132 ? 25.411 -6.062 1.056 1.00 32.62 132 GLY A N 1
ATOM 1014 C CA . GLY A 1 132 ? 26.136 -6.519 -0.129 1.00 32.62 132 GLY A CA 1
ATOM 1015 C C . GLY A 1 132 ? 25.424 -7.705 -0.783 1.00 32.62 132 GLY A C 1
ATOM 1016 O O . GLY A 1 132 ? 26.093 -8.656 -1.180 1.00 32.62 132 GLY A O 1
ATOM 1017 N N . VAL A 1 133 ? 24.085 -7.693 -0.819 1.00 40.50 133 VAL A N 1
ATOM 1018 C CA . VAL A 1 133 ? 23.316 -8.673 -1.576 1.00 40.50 133 VAL A CA 1
ATOM 1019 C C . VAL A 1 133 ? 23.568 -8.341 -3.042 1.00 40.50 133 VAL A C 1
ATOM 1021 O O . VAL A 1 133 ? 23.356 -7.202 -3.465 1.00 40.50 133 VAL A O 1
ATOM 1024 N N . PRO A 1 134 ? 24.145 -9.277 -3.810 1.00 39.75 134 PRO A N 1
ATOM 1025 C CA . PRO A 1 134 ? 24.357 -9.057 -5.226 1.00 39.75 134 PRO A CA 1
ATOM 1026 C C . PRO A 1 134 ? 23.004 -8.765 -5.869 1.00 39.75 134 PRO A C 1
ATOM 1028 O O . 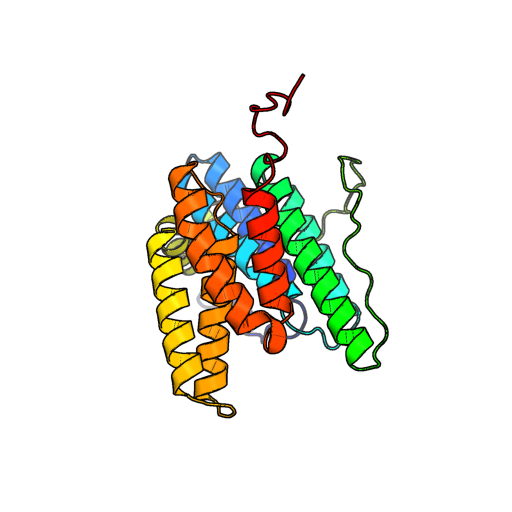PRO A 1 134 ? 22.036 -9.471 -5.595 1.00 39.75 134 PRO A O 1
ATOM 1031 N N . VAL A 1 135 ? 22.967 -7.733 -6.719 1.00 43.97 135 VAL A N 1
ATOM 1032 C CA . VAL A 1 135 ? 21.844 -7.440 -7.619 1.00 43.97 135 VAL A CA 1
ATOM 1033 C C . VAL A 1 135 ? 21.330 -8.770 -8.157 1.00 43.97 135 VAL A C 1
ATOM 1035 O O . VAL A 1 135 ? 22.083 -9.453 -8.857 1.00 43.97 135 VAL A O 1
ATOM 1038 N N . ALA A 1 136 ? 20.103 -9.151 -7.789 1.00 49.19 136 ALA A N 1
ATOM 1039 C CA . ALA A 1 136 ? 19.522 -10.408 -8.238 1.00 49.19 136 ALA A CA 1
ATOM 1040 C C . ALA A 1 136 ? 19.618 -10.446 -9.767 1.00 49.19 136 ALA A C 1
ATOM 1042 O O . ALA A 1 136 ? 19.051 -9.587 -10.452 1.00 49.19 136 ALA A O 1
ATOM 1043 N N . ARG A 1 137 ? 20.384 -11.391 -10.325 1.00 53.31 137 ARG A N 1
ATOM 1044 C CA . ARG A 1 137 ? 20.350 -11.600 -11.773 1.00 53.31 137 ARG A CA 1
ATOM 1045 C C . ARG A 1 137 ? 18.950 -12.118 -12.079 1.00 53.31 137 ARG A C 1
ATOM 1047 O O . ARG A 1 137 ? 18.329 -12.767 -11.247 1.00 53.31 137 ARG A O 1
ATOM 1054 N N . SER A 1 138 ? 18.408 -11.852 -13.261 1.00 49.22 138 SER A N 1
ATOM 1055 C CA . SER A 1 138 ? 17.032 -12.292 -13.567 1.00 49.22 138 SER A CA 1
ATOM 1056 C C . SER A 1 138 ? 16.875 -13.814 -13.540 1.00 49.22 138 SER A C 1
ATOM 1058 O O . SER A 1 138 ? 15.767 -14.302 -13.374 1.00 49.22 138 SER A O 1
ATOM 1060 N N . GLU A 1 139 ? 17.981 -14.547 -13.695 1.00 57.09 139 GLU A N 1
ATOM 1061 C CA . GLU A 1 139 ? 18.071 -16.005 -13.534 1.00 57.09 139 GLU A CA 1
ATOM 1062 C C . GLU A 1 139 ? 17.913 -16.466 -12.075 1.00 57.09 139 GLU A C 1
ATOM 1064 O O . GLU A 1 139 ? 17.622 -17.634 -11.835 1.00 57.09 139 GLU A O 1
ATOM 1069 N N . ASP A 1 140 ? 18.060 -15.550 -11.114 1.00 65.81 140 ASP A N 1
ATOM 1070 C CA . ASP A 1 140 ? 17.951 -15.804 -9.677 1.00 65.81 140 ASP A CA 1
ATOM 1071 C C . ASP A 1 140 ? 16.532 -15.539 -9.139 1.00 65.81 140 ASP A C 1
ATOM 1073 O O . ASP A 1 140 ? 16.291 -15.731 -7.946 1.00 65.81 140 ASP A O 1
ATOM 1077 N N . VAL A 1 141 ? 15.584 -15.087 -9.979 1.00 72.25 141 VAL A N 1
ATOM 1078 C CA . VAL A 1 141 ? 14.189 -14.875 -9.557 1.00 72.25 141 VAL A CA 1
ATOM 1079 C C . VAL A 1 141 ? 13.490 -16.236 -9.434 1.00 72.25 141 VAL A C 1
ATOM 1081 O O . VAL A 1 141 ? 13.350 -16.935 -10.441 1.00 72.25 141 VAL A O 1
ATOM 1084 N N . PRO A 1 142 ? 13.017 -16.624 -8.236 1.00 75.88 142 PRO A N 1
ATOM 1085 C CA . PRO A 1 142 ? 12.299 -17.880 -8.045 1.00 75.88 142 PRO A CA 1
ATOM 1086 C C . PRO A 1 142 ? 11.033 -17.970 -8.920 1.00 75.88 142 PRO A C 1
ATOM 1088 O O . PRO A 1 142 ? 10.349 -16.958 -9.092 1.00 75.88 142 PRO A O 1
ATOM 1091 N N . PRO A 1 143 ? 10.657 -19.164 -9.421 1.00 75.56 143 PRO A N 1
ATOM 1092 C CA . PRO A 1 143 ? 9.424 -19.356 -10.193 1.00 75.56 143 PRO A CA 1
ATOM 1093 C C . PRO A 1 143 ? 8.161 -18.847 -9.481 1.00 75.56 143 PRO A C 1
ATOM 1095 O O . PRO A 1 143 ? 7.361 -18.144 -10.096 1.00 75.56 143 PRO A O 1
ATOM 1098 N N . ASP A 1 144 ? 8.038 -19.098 -8.175 1.00 79.00 144 ASP A N 1
ATOM 1099 C CA . ASP A 1 144 ? 6.913 -18.626 -7.353 1.00 79.00 144 ASP A CA 1
ATOM 1100 C C . ASP A 1 144 ? 6.785 -17.089 -7.362 1.00 79.00 144 ASP A C 1
ATOM 1102 O O . ASP A 1 144 ? 5.684 -16.533 -7.359 1.00 79.00 144 ASP A O 1
ATOM 1106 N N . ASP A 1 145 ? 7.915 -16.373 -7.416 1.00 84.44 145 ASP A N 1
ATOM 1107 C CA . ASP A 1 145 ? 7.915 -14.914 -7.506 1.00 84.44 145 ASP A CA 1
ATOM 1108 C C . ASP A 1 145 ? 7.493 -14.438 -8.902 1.00 84.44 145 ASP A C 1
ATOM 1110 O O . ASP A 1 145 ? 6.796 -13.431 -9.010 1.00 84.44 145 ASP A O 1
ATOM 1114 N N . LEU A 1 146 ? 7.846 -15.163 -9.970 1.00 83.06 146 LEU A N 1
ATOM 1115 C CA . LEU A 1 146 ? 7.412 -14.832 -11.332 1.00 83.06 146 LEU A CA 1
ATOM 1116 C C . LEU A 1 146 ? 5.893 -14.946 -11.489 1.00 83.06 146 LEU A C 1
ATOM 1118 O O . LEU A 1 146 ? 5.281 -14.066 -12.098 1.00 83.06 146 LEU A O 1
ATOM 1122 N N . GLU A 1 147 ? 5.276 -15.982 -10.918 1.00 84.00 147 GLU A N 1
ATOM 1123 C CA . GLU A 1 147 ? 3.815 -16.123 -10.895 1.00 84.00 147 GLU A CA 1
ATOM 1124 C C . GLU A 1 147 ? 3.160 -14.964 -10.138 1.00 84.00 147 GLU A C 1
ATOM 1126 O O . GLU A 1 147 ? 2.231 -14.319 -10.639 1.00 84.00 147 GLU A O 1
ATOM 1131 N N . ARG A 1 148 ? 3.704 -14.628 -8.962 1.00 83.88 148 ARG A N 1
ATOM 1132 C CA . ARG A 1 148 ? 3.246 -13.490 -8.157 1.00 83.88 148 ARG A CA 1
ATOM 1133 C C . ARG A 1 148 ? 3.375 -12.168 -8.918 1.00 83.88 148 ARG A C 1
ATOM 1135 O O . ARG A 1 148 ? 2.480 -11.326 -8.835 1.00 83.88 148 ARG A O 1
ATOM 1142 N N . TYR A 1 149 ? 4.454 -11.975 -9.675 1.00 88.12 149 TYR A N 1
ATOM 1143 C CA . TYR A 1 149 ? 4.657 -10.781 -10.496 1.00 88.12 149 TYR A CA 1
ATOM 1144 C C . TYR A 1 149 ? 3.680 -10.721 -11.659 1.00 88.12 149 TYR A C 1
ATOM 1146 O O . TYR A 1 149 ? 3.132 -9.654 -11.915 1.00 88.12 149 TYR A O 1
ATOM 1154 N N . TRP A 1 150 ? 3.419 -11.837 -12.338 1.00 86.88 150 TRP A N 1
ATOM 1155 C CA . TRP A 1 150 ? 2.412 -11.891 -13.394 1.00 86.88 150 TRP A CA 1
ATOM 1156 C C . TRP A 1 150 ? 1.024 -11.524 -12.874 1.00 86.88 150 TRP A C 1
ATOM 1158 O O . TRP A 1 150 ? 0.379 -10.641 -13.441 1.00 86.88 150 TRP A O 1
ATOM 1168 N N . ALA A 1 151 ? 0.600 -12.123 -11.760 1.00 82.50 151 ALA A N 1
ATOM 1169 C CA . ALA A 1 151 ? -0.676 -11.800 -11.127 1.00 82.50 151 ALA A CA 1
ATOM 1170 C C . ALA A 1 151 ? -0.759 -10.309 -10.757 1.00 82.50 151 ALA A C 1
ATOM 1172 O O . ALA A 1 151 ? -1.719 -9.622 -11.109 1.00 82.50 151 ALA A O 1
ATOM 1173 N N . ALA A 1 152 ? 0.289 -9.774 -10.125 1.00 80.88 152 ALA A N 1
ATOM 1174 C CA . ALA A 1 152 ? 0.351 -8.363 -9.761 1.00 80.88 152 ALA A CA 1
ATOM 1175 C C . ALA A 1 152 ? 0.412 -7.431 -10.983 1.00 80.88 152 ALA A C 1
ATOM 1177 O O . ALA A 1 152 ? -0.109 -6.322 -10.935 1.00 80.88 152 ALA A O 1
ATOM 1178 N N . ALA A 1 153 ? 1.037 -7.835 -12.088 1.00 81.94 153 ALA A N 1
ATOM 1179 C CA . ALA A 1 153 ? 1.131 -7.022 -13.298 1.00 81.94 153 ALA A CA 1
ATOM 1180 C C . ALA A 1 153 ? -0.211 -6.903 -14.032 1.00 81.94 153 ALA A C 1
ATOM 1182 O O . ALA A 1 153 ? -0.469 -5.866 -14.644 1.00 81.94 153 ALA A O 1
ATOM 1183 N N . LEU A 1 154 ? -1.042 -7.947 -13.959 1.00 78.50 154 LEU A N 1
ATOM 1184 C CA . LEU A 1 154 ? -2.341 -8.033 -14.629 1.00 78.50 154 LEU A CA 1
ATOM 1185 C C . LEU A 1 154 ? -3.506 -7.478 -13.798 1.00 78.50 154 LEU A C 1
ATOM 1187 O O . LEU A 1 154 ? -4.577 -7.253 -14.353 1.00 78.50 154 LEU A O 1
ATOM 1191 N N . ALA A 1 155 ? -3.312 -7.233 -12.499 1.00 70.62 155 ALA A N 1
ATOM 1192 C CA . ALA A 1 155 ? -4.340 -6.648 -11.642 1.00 70.62 155 ALA A CA 1
ATOM 1193 C C . ALA A 1 155 ? -4.755 -5.248 -12.136 1.00 70.62 155 ALA A C 1
ATOM 1195 O O . ALA A 1 155 ? -3.919 -4.344 -12.233 1.00 70.62 155 ALA A O 1
ATOM 1196 N N . ASP A 1 156 ? -6.039 -5.042 -12.422 1.00 68.88 156 ASP A N 1
ATOM 1197 C CA . ASP A 1 156 ? -6.583 -3.749 -12.847 1.00 68.88 156 ASP A CA 1
ATOM 1198 C C . ASP A 1 156 ? -7.251 -2.992 -11.681 1.00 68.88 156 ASP A C 1
ATOM 1200 O O . ASP A 1 156 ? -7.633 -3.557 -10.657 1.00 68.88 156 ASP A O 1
ATOM 1204 N N . VAL A 1 157 ? -7.390 -1.669 -11.819 1.00 64.00 157 VAL A N 1
ATOM 1205 C CA . VAL A 1 157 ? -7.995 -0.822 -10.772 1.00 64.00 157 VAL A CA 1
ATOM 1206 C C . VAL A 1 157 ? -9.440 -1.240 -10.482 1.00 64.00 157 VAL A C 1
ATOM 1208 O O . VAL A 1 157 ? -9.878 -1.170 -9.336 1.00 64.00 157 VAL A O 1
ATOM 1211 N N . SER A 1 158 ? -10.170 -1.698 -11.501 1.00 59.59 158 SER A N 1
ATOM 1212 C CA . SER A 1 158 ? -11.561 -2.140 -11.383 1.00 59.59 158 SER A CA 1
ATOM 1213 C C . SER A 1 158 ? -11.707 -3.429 -10.569 1.00 59.59 158 SER A C 1
ATOM 1215 O O . SER A 1 158 ? -12.611 -3.503 -9.739 1.00 59.59 158 SER A O 1
ATOM 1217 N N . SER A 1 159 ? -10.818 -4.413 -10.729 1.00 66.75 159 SER A N 1
ATOM 1218 C CA . SER A 1 159 ? -10.808 -5.638 -9.916 1.00 66.75 159 SER A CA 1
ATOM 1219 C C . SER A 1 159 ? -10.401 -5.352 -8.477 1.00 66.75 159 SER A C 1
ATOM 1221 O O . SER A 1 159 ? -11.094 -5.807 -7.569 1.00 66.75 159 SER A O 1
ATOM 1223 N N . SER A 1 160 ? -9.377 -4.522 -8.241 1.00 66.81 160 SER A N 1
ATOM 1224 C CA . SER A 1 160 ? -9.026 -4.089 -6.879 1.00 66.81 160 SER A CA 1
ATOM 1225 C C . SER A 1 160 ? -10.165 -3.289 -6.227 1.00 66.81 160 SER A C 1
ATOM 1227 O O . SER A 1 160 ? -10.395 -3.402 -5.023 1.00 66.81 160 SER A O 1
ATOM 1229 N N . LEU A 1 161 ? -10.928 -2.513 -7.010 1.00 63.97 161 LEU A N 1
ATOM 1230 C CA . LEU A 1 161 ? -12.106 -1.786 -6.527 1.00 63.97 161 LEU A CA 1
ATOM 1231 C C . LEU A 1 161 ? -13.253 -2.727 -6.170 1.00 63.97 161 LEU A C 1
ATOM 1233 O O . LEU A 1 161 ? -13.842 -2.575 -5.101 1.00 63.97 161 LEU A O 1
ATOM 1237 N N . SER A 1 162 ? -13.544 -3.703 -7.033 1.00 69.81 162 SER A N 1
ATOM 1238 C CA . SER A 1 162 ? -14.549 -4.735 -6.774 1.00 69.81 162 SER A CA 1
ATOM 1239 C C . SER A 1 162 ? -14.193 -5.528 -5.520 1.00 69.81 162 SER A C 1
ATOM 1241 O O . SER A 1 162 ? -15.004 -5.610 -4.605 1.00 69.81 162 SER A O 1
ATOM 1243 N N . ALA A 1 163 ? -12.944 -5.990 -5.405 1.00 71.00 163 ALA A N 1
ATOM 1244 C CA . ALA A 1 163 ? -12.458 -6.714 -4.235 1.00 71.00 163 ALA A CA 1
ATOM 1245 C C . ALA A 1 163 ? -12.572 -5.883 -2.945 1.00 71.00 163 ALA A C 1
ATOM 1247 O O . ALA A 1 163 ? -12.956 -6.407 -1.899 1.00 71.00 163 ALA A O 1
ATOM 1248 N N . ALA A 1 164 ? -12.290 -4.576 -3.004 1.00 67.81 164 ALA A N 1
ATOM 1249 C CA . ALA A 1 164 ? -12.459 -3.687 -1.856 1.00 67.81 164 ALA A CA 1
ATOM 1250 C C . ALA A 1 164 ? -13.935 -3.505 -1.465 1.00 67.81 164 ALA A C 1
ATOM 1252 O O . ALA A 1 164 ? -14.240 -3.424 -0.275 1.00 67.81 164 ALA A O 1
ATOM 1253 N N . ILE A 1 165 ? -14.849 -3.442 -2.439 1.00 69.94 165 ILE A N 1
ATOM 1254 C CA . ILE A 1 165 ? -16.296 -3.355 -2.197 1.00 69.94 165 ILE A CA 1
ATOM 1255 C C . ILE A 1 165 ? -16.823 -4.666 -1.603 1.00 69.94 165 ILE A C 1
ATOM 1257 O O . ILE A 1 165 ? -17.535 -4.621 -0.600 1.00 69.94 165 ILE A O 1
ATOM 1261 N N . ASP A 1 166 ? -16.436 -5.814 -2.155 1.00 76.31 166 ASP A N 1
ATOM 1262 C CA . ASP A 1 166 ? -16.850 -7.132 -1.666 1.00 76.31 166 ASP A CA 1
ATOM 1263 C C . ASP A 1 166 ? -16.345 -7.368 -0.238 1.00 76.31 166 ASP A C 1
ATOM 1265 O O . ASP A 1 166 ? -17.105 -7.748 0.658 1.00 76.31 166 ASP A O 1
ATOM 1269 N N . ALA A 1 167 ? -15.075 -7.039 0.023 1.00 72.00 167 ALA A N 1
ATOM 1270 C CA . ALA A 1 167 ? -14.507 -7.107 1.363 1.00 72.00 167 ALA A CA 1
ATOM 1271 C C . ALA A 1 167 ? -15.202 -6.137 2.334 1.00 72.00 167 ALA A C 1
ATOM 1273 O O . ALA A 1 167 ? -15.440 -6.491 3.489 1.00 72.00 167 ALA A O 1
ATOM 1274 N N . LEU A 1 168 ? -15.591 -4.939 1.875 1.00 68.50 168 LEU A N 1
ATOM 1275 C CA . LEU A 1 168 ? -16.380 -4.002 2.677 1.00 68.50 168 LEU A CA 1
ATOM 1276 C C . LEU A 1 168 ? -17.771 -4.566 3.004 1.00 68.50 168 LEU A C 1
ATOM 1278 O O . LEU A 1 168 ? -18.219 -4.435 4.141 1.00 68.50 168 LEU A O 1
ATOM 1282 N N . GLY A 1 169 ? -18.432 -5.213 2.041 1.00 71.25 169 GLY A N 1
ATOM 1283 C CA . GLY A 1 169 ? -19.703 -5.910 2.245 1.00 71.25 169 GLY A CA 1
ATOM 1284 C C . GLY A 1 169 ? -19.595 -6.985 3.327 1.00 71.25 169 GLY A C 1
ATOM 1285 O O . GLY A 1 169 ? -20.390 -6.991 4.267 1.00 71.25 169 GLY A O 1
ATOM 1286 N N . ASN A 1 170 ? -18.549 -7.812 3.265 1.00 70.81 170 ASN A N 1
ATOM 1287 C CA . ASN A 1 170 ? -18.268 -8.839 4.272 1.00 70.81 170 ASN A CA 1
ATOM 1288 C C . ASN A 1 170 ? -18.002 -8.236 5.657 1.00 70.81 170 ASN A C 1
ATOM 1290 O O . ASN A 1 170 ? -18.565 -8.685 6.653 1.00 70.81 170 ASN A O 1
ATOM 1294 N N . VAL A 1 171 ? -17.199 -7.172 5.732 1.00 69.62 171 VAL A N 1
ATOM 1295 C CA . VAL A 1 171 ? -16.919 -6.452 6.984 1.00 69.62 171 VAL A CA 1
ATOM 1296 C C . VAL A 1 171 ? -18.188 -5.866 7.611 1.00 69.62 171 VAL A C 1
ATOM 1298 O O . VAL A 1 171 ? -18.334 -5.876 8.834 1.00 69.62 171 VAL A O 1
ATOM 1301 N N . LEU A 1 172 ? -19.101 -5.329 6.799 1.00 72.69 172 LEU A N 1
ATOM 1302 C CA . LEU A 1 172 ? -20.369 -4.779 7.283 1.00 72.69 172 LEU A CA 1
ATOM 1303 C C . LEU A 1 172 ? -21.334 -5.882 7.740 1.00 72.69 172 LEU A C 1
ATOM 1305 O O . LEU A 1 172 ? -22.055 -5.676 8.715 1.00 72.69 172 LEU A O 1
ATOM 1309 N N . ALA A 1 173 ? -21.327 -7.039 7.073 1.00 72.88 173 ALA A N 1
ATOM 1310 C CA . ALA A 1 173 ? -22.194 -8.174 7.386 1.00 72.88 173 ALA A CA 1
ATOM 1311 C C . ALA A 1 173 ? -21.755 -8.959 8.637 1.00 72.88 173 ALA A C 1
ATOM 1313 O O . ALA A 1 173 ? -22.605 -9.425 9.392 1.00 72.88 173 ALA A O 1
ATOM 1314 N N . LEU A 1 174 ? -20.446 -9.098 8.878 1.00 68.25 174 LEU A N 1
ATOM 1315 C CA . LEU A 1 174 ? -19.889 -9.966 9.928 1.00 68.25 174 LEU A CA 1
ATOM 1316 C C . LEU A 1 174 ? -19.875 -9.350 11.343 1.00 68.25 174 LEU A C 1
ATOM 1318 O O . LEU A 1 174 ? -19.519 -10.030 12.303 1.00 68.25 174 LEU A O 1
ATOM 1322 N N . GLY A 1 175 ? -20.281 -8.089 11.517 1.00 66.75 175 GLY A N 1
ATOM 1323 C CA . GLY A 1 175 ? -20.368 -7.467 12.845 1.00 66.75 175 GLY A CA 1
ATOM 1324 C C . GLY A 1 175 ? -19.006 -7.216 13.514 1.00 66.75 175 GLY A C 1
ATOM 1325 O O . GLY A 1 175 ? -17.995 -7.048 12.834 1.00 66.75 175 GLY A O 1
ATOM 1326 N N . GLU A 1 176 ? -18.975 -7.087 14.851 1.00 64.88 176 GLU A N 1
ATOM 1327 C CA . GLU A 1 176 ? -17.834 -6.446 15.533 1.00 64.88 176 GLU A CA 1
ATOM 1328 C C . GLU A 1 176 ? -16.670 -7.364 15.943 1.00 64.88 176 GLU A C 1
ATOM 1330 O O . GLU A 1 176 ? -15.563 -6.841 16.052 1.00 64.88 176 GLU A O 1
ATOM 1335 N N . LEU A 1 177 ? -16.824 -8.683 16.125 1.00 62.19 177 LEU A N 1
ATOM 1336 C CA . LEU A 1 177 ? -15.728 -9.516 16.655 1.00 62.19 177 LEU A CA 1
ATOM 1337 C C . LEU A 1 177 ? -15.791 -10.984 16.198 1.00 62.19 177 LEU A C 1
ATOM 1339 O O . LEU A 1 177 ? -16.803 -11.654 16.377 1.00 62.19 177 LEU A O 1
ATOM 1343 N N . GLY A 1 178 ? -14.669 -11.486 15.672 1.00 68.88 178 GLY A N 1
ATOM 1344 C CA . GLY A 1 178 ? -14.461 -12.883 15.278 1.00 68.88 178 GLY A CA 1
ATOM 1345 C C . GLY A 1 178 ? -13.314 -13.032 14.270 1.00 68.88 178 GLY A C 1
ATOM 1346 O O . GLY A 1 178 ? -12.976 -12.070 13.583 1.00 68.88 178 GLY A O 1
ATOM 1347 N N . LEU A 1 179 ? -12.736 -14.235 14.154 1.00 70.31 179 LEU A N 1
ATOM 1348 C CA . LEU A 1 179 ? -11.652 -14.527 13.194 1.00 70.31 179 LEU A CA 1
ATOM 1349 C C . LEU A 1 179 ? -12.058 -14.181 11.751 1.00 70.31 179 LEU A C 1
ATOM 1351 O O . LEU A 1 179 ? -11.321 -13.507 11.044 1.00 70.31 179 LEU A O 1
ATOM 1355 N N . ALA A 1 180 ? -13.289 -14.526 11.359 1.00 71.25 180 ALA A N 1
ATOM 1356 C CA . ALA A 1 180 ? -13.832 -14.189 10.042 1.00 71.25 180 ALA A CA 1
ATOM 1357 C C . ALA A 1 180 ? -13.908 -12.668 9.793 1.00 71.25 180 ALA A C 1
ATOM 1359 O O . ALA A 1 180 ? -13.694 -12.203 8.674 1.00 71.25 180 ALA A O 1
ATOM 1360 N N . THR A 1 181 ? -14.183 -11.875 10.832 1.00 73.88 181 THR A N 1
ATOM 1361 C CA . THR A 1 181 ? -14.196 -10.410 10.752 1.00 73.88 181 THR A CA 1
ATOM 1362 C C . THR A 1 181 ? -12.779 -9.863 10.584 1.00 73.88 181 THR A C 1
ATOM 1364 O O . THR A 1 181 ? -12.573 -8.922 9.819 1.00 73.88 181 THR A O 1
ATOM 1367 N N . GLU A 1 182 ? -11.787 -10.441 11.268 1.00 74.19 182 GLU A N 1
ATOM 1368 C CA . GLU A 1 182 ? -10.376 -10.072 11.101 1.00 74.19 182 GLU A CA 1
ATOM 1369 C C . GLU A 1 182 ? -9.864 -10.388 9.693 1.00 74.19 182 GLU A C 1
ATOM 1371 O O . GLU A 1 182 ? -9.224 -9.528 9.085 1.00 74.19 182 GLU A O 1
ATOM 1376 N N . ASP A 1 183 ? -10.220 -11.550 9.145 1.00 73.06 183 ASP A N 1
ATOM 1377 C CA . ASP A 1 183 ? -9.873 -11.946 7.778 1.00 73.06 183 ASP A CA 1
ATOM 1378 C C . ASP A 1 183 ? -10.523 -11.025 6.738 1.00 73.06 183 ASP A C 1
ATOM 1380 O O . ASP A 1 183 ? -9.854 -10.553 5.815 1.00 73.06 183 ASP A O 1
ATOM 1384 N N . ALA A 1 184 ? -11.804 -10.683 6.916 1.00 71.69 184 ALA A N 1
ATOM 1385 C CA . ALA A 1 184 ? -12.499 -9.736 6.044 1.00 71.69 184 ALA A CA 1
ATOM 1386 C C . ALA A 1 184 ? -11.854 -8.341 6.089 1.00 71.69 184 ALA A C 1
ATOM 1388 O O . ALA A 1 184 ? -11.682 -7.690 5.056 1.00 71.69 184 ALA A O 1
ATOM 1389 N N . TRP A 1 185 ? -11.429 -7.891 7.274 1.00 76.19 185 TRP A N 1
ATOM 1390 C CA . TRP A 1 185 ? -10.667 -6.654 7.400 1.00 76.19 185 TRP A CA 1
ATOM 1391 C C . TRP A 1 185 ? -9.294 -6.746 6.739 1.00 76.19 185 TRP A C 1
ATOM 1393 O O . TRP A 1 185 ? -8.900 -5.794 6.076 1.00 76.19 185 TRP A O 1
ATOM 1403 N N . ALA A 1 186 ? -8.575 -7.859 6.878 1.00 75.75 186 ALA A N 1
ATOM 1404 C CA . ALA A 1 186 ? -7.278 -8.050 6.236 1.00 75.75 186 ALA A CA 1
ATOM 1405 C C . ALA A 1 186 ? -7.394 -8.054 4.701 1.00 75.75 186 ALA A C 1
ATOM 1407 O O . ALA A 1 186 ? -6.565 -7.442 4.024 1.00 75.75 186 ALA A O 1
ATOM 1408 N N . ALA A 1 187 ? -8.441 -8.679 4.155 1.00 73.94 187 ALA A N 1
ATOM 1409 C CA . ALA A 1 187 ? -8.755 -8.645 2.727 1.00 73.94 187 ALA A CA 1
ATOM 1410 C C . ALA A 1 187 ? -9.077 -7.218 2.254 1.00 73.94 187 ALA A C 1
ATOM 1412 O O . ALA A 1 187 ? -8.543 -6.753 1.248 1.00 73.94 187 ALA A O 1
ATOM 1413 N N . PHE A 1 188 ? -9.882 -6.484 3.024 1.00 76.38 188 PHE A N 1
ATOM 1414 C CA . PHE A 1 188 ? -10.199 -5.088 2.738 1.00 76.38 188 PHE A CA 1
ATOM 1415 C C . PHE A 1 188 ? -8.958 -4.177 2.794 1.00 76.38 188 PHE A C 1
ATOM 1417 O O . PHE A 1 188 ? -8.788 -3.293 1.950 1.00 76.38 188 PHE A O 1
ATOM 1424 N N . GLU A 1 189 ? -8.073 -4.387 3.772 1.00 76.50 189 GLU A N 1
ATOM 1425 C CA . GLU A 1 189 ? -6.794 -3.680 3.887 1.00 76.50 189 GLU A CA 1
ATOM 1426 C C . GLU A 1 189 ? -5.913 -3.945 2.660 1.00 76.50 189 GLU A C 1
ATOM 1428 O O . GLU A 1 189 ? -5.392 -2.994 2.075 1.00 76.50 189 GLU A O 1
ATOM 1433 N N . ALA A 1 190 ? -5.803 -5.204 2.223 1.00 74.56 190 ALA A N 1
ATOM 1434 C CA . ALA A 1 190 ? -5.043 -5.576 1.032 1.00 74.56 190 ALA A CA 1
ATOM 1435 C C . ALA A 1 190 ? -5.593 -4.900 -0.236 1.00 74.56 190 ALA A C 1
ATOM 1437 O O . ALA A 1 190 ? -4.841 -4.206 -0.921 1.00 74.56 190 ALA A O 1
ATOM 1438 N N . ALA A 1 191 ? -6.902 -5.005 -0.484 1.00 73.25 191 ALA A N 1
ATOM 1439 C CA . ALA A 1 191 ? -7.548 -4.393 -1.645 1.00 73.25 191 ALA A CA 1
ATOM 1440 C C . ALA A 1 191 ? -7.433 -2.856 -1.636 1.00 73.25 191 ALA A C 1
ATOM 1442 O O . ALA A 1 191 ? -7.220 -2.222 -2.669 1.00 73.25 191 ALA A O 1
ATOM 1443 N N . THR A 1 192 ? -7.505 -2.230 -0.457 1.00 74.56 192 THR A N 1
ATOM 1444 C CA . THR A 1 192 ? -7.348 -0.774 -0.340 1.00 74.56 192 THR A CA 1
ATOM 1445 C C . THR A 1 192 ? -5.913 -0.317 -0.589 1.00 74.56 192 THR A C 1
ATOM 1447 O O . THR A 1 192 ? -5.703 0.734 -1.200 1.00 74.56 192 THR A O 1
ATOM 1450 N N . ILE A 1 193 ? -4.921 -1.079 -0.120 1.00 73.69 193 ILE A N 1
ATOM 1451 C CA . ILE A 1 193 ? -3.514 -0.805 -0.423 1.00 73.69 193 ILE A CA 1
ATOM 1452 C C . ILE A 1 193 ? -3.312 -0.877 -1.936 1.00 73.69 193 ILE A C 1
ATOM 1454 O O . ILE A 1 193 ? -2.809 0.089 -2.500 1.00 73.69 193 ILE A O 1
ATOM 1458 N N . GLU A 1 194 ? -3.781 -1.937 -2.597 1.00 74.94 194 GLU A N 1
ATOM 1459 C CA . GLU A 1 194 ? -3.696 -2.088 -4.058 1.00 74.94 194 GLU A CA 1
ATOM 1460 C C . GLU A 1 194 ? -4.337 -0.922 -4.818 1.00 74.94 194 GLU A C 1
ATOM 1462 O O . GLU A 1 194 ? -3.711 -0.357 -5.715 1.00 74.94 194 GLU A O 1
ATOM 1467 N N . LEU A 1 195 ? -5.525 -0.476 -4.399 1.00 73.00 195 LEU A N 1
ATOM 1468 C CA . LEU A 1 195 ? -6.178 0.716 -4.952 1.00 73.00 195 LEU A CA 1
ATOM 1469 C C . LEU A 1 195 ? -5.341 1.992 -4.808 1.00 73.00 195 LEU A C 1
ATOM 1471 O O . LEU A 1 195 ? -5.422 2.897 -5.641 1.00 73.00 195 LEU A O 1
ATOM 1475 N N . CYS A 1 196 ? -4.557 2.102 -3.736 1.00 77.06 196 CYS A N 1
ATOM 1476 C CA . CYS A 1 196 ? -3.693 3.255 -3.515 1.00 77.06 196 CYS A CA 1
ATOM 1477 C C . CYS A 1 196 ? -2.406 3.185 -4.351 1.00 77.06 196 CYS A C 1
ATOM 1479 O O . CYS A 1 196 ? -1.840 4.240 -4.640 1.00 77.06 196 CYS A O 1
ATOM 1481 N N . LEU A 1 197 ? -1.954 1.993 -4.759 1.00 72.69 197 LEU A N 1
ATOM 1482 C CA . LEU A 1 197 ? -0.729 1.809 -5.547 1.00 72.69 197 LEU A CA 1
ATOM 1483 C C . LEU A 1 197 ? -0.846 2.371 -6.960 1.00 72.69 197 LEU A C 1
ATOM 1485 O O . LEU A 1 197 ? 0.126 2.931 -7.467 1.00 72.69 197 LEU A O 1
ATOM 1489 N N . GLU A 1 198 ? -2.026 2.271 -7.570 1.00 72.38 198 GLU A N 1
ATOM 1490 C CA . GLU A 1 198 ? -2.205 2.666 -8.963 1.00 72.38 198 GLU A CA 1
ATOM 1491 C C . GLU A 1 198 ? -2.466 4.172 -9.108 1.00 72.38 198 GLU A C 1
ATOM 1493 O O . GLU A 1 198 ? -3.449 4.707 -8.568 1.00 72.38 198 GLU A O 1
ATOM 1498 N N . PRO A 1 199 ? -1.609 4.911 -9.837 1.00 66.69 199 PRO A N 1
ATOM 1499 C CA . PRO A 1 199 ? -1.929 6.272 -10.226 1.00 66.69 199 PRO A CA 1
ATOM 1500 C C . PRO A 1 199 ? -3.136 6.259 -11.170 1.00 66.69 199 PRO A C 1
ATOM 1502 O O . PRO A 1 199 ? -3.305 5.356 -11.985 1.00 66.69 199 PRO A O 1
ATOM 1505 N N . ALA A 1 200 ? -4.002 7.263 -11.058 1.00 67.38 200 ALA A N 1
ATOM 1506 C CA . ALA A 1 200 ? -5.157 7.338 -11.941 1.00 67.38 200 ALA A CA 1
ATOM 1507 C C . ALA A 1 200 ? -4.699 7.674 -13.371 1.00 67.38 200 ALA A C 1
ATOM 1509 O O . ALA A 1 200 ? -4.029 8.688 -13.577 1.00 67.38 200 ALA A O 1
ATOM 1510 N N . ALA A 1 201 ? -5.068 6.836 -14.342 1.00 63.62 201 ALA A N 1
ATOM 1511 C CA . ALA A 1 201 ? -4.613 6.961 -15.727 1.00 63.62 201 ALA A CA 1
ATOM 1512 C C . ALA A 1 201 ? -5.272 8.134 -16.474 1.00 63.62 201 ALA A C 1
ATOM 1514 O O . ALA A 1 201 ? -4.672 8.713 -17.378 1.00 63.62 201 ALA A O 1
ATOM 1515 N N . SER A 1 202 ? -6.486 8.532 -16.079 1.00 62.12 202 SER A N 1
ATOM 1516 C CA . SER A 1 202 ? -7.227 9.628 -16.710 1.00 62.12 202 SER A CA 1
ATOM 1517 C C . SER A 1 202 ? -7.983 10.512 -15.708 1.00 62.12 202 SER A C 1
ATOM 1519 O O . SER A 1 202 ? -8.128 10.204 -14.524 1.00 62.12 202 SER A O 1
ATOM 1521 N N . LEU A 1 203 ? -8.485 11.665 -16.172 1.00 64.06 203 LEU A N 1
ATOM 1522 C CA . LEU A 1 203 ? -9.408 12.493 -15.381 1.00 64.06 203 LEU A CA 1
ATOM 1523 C C . LEU A 1 203 ? -10.726 11.757 -15.082 1.00 64.06 203 LEU A C 1
ATOM 1525 O O . LEU A 1 203 ? -11.267 11.909 -13.988 1.00 64.06 203 LEU A O 1
ATOM 1529 N N . ALA A 1 204 ? -11.217 10.943 -16.019 1.00 64.31 204 ALA A N 1
ATOM 1530 C CA . ALA A 1 204 ? -12.421 10.139 -15.828 1.00 64.31 204 ALA A CA 1
ATOM 1531 C C . ALA A 1 204 ? -12.219 9.086 -14.724 1.00 64.31 204 ALA A C 1
ATOM 1533 O O . ALA A 1 204 ? -13.048 9.004 -13.815 1.00 64.31 204 ALA A O 1
ATOM 1534 N N . ASP A 1 205 ? -11.074 8.392 -14.717 1.00 66.12 205 ASP A N 1
ATOM 1535 C CA . ASP A 1 205 ? -10.710 7.435 -13.659 1.00 66.12 205 ASP A CA 1
ATOM 1536 C C . ASP A 1 205 ? -10.600 8.127 -12.303 1.00 66.12 205 ASP A C 1
ATOM 1538 O O . ASP A 1 205 ? -11.105 7.629 -11.298 1.00 66.12 205 ASP A O 1
ATOM 1542 N N . ARG A 1 206 ? -10.006 9.330 -12.270 1.00 67.56 206 ARG A N 1
ATOM 1543 C CA . ARG A 1 206 ? -9.948 10.148 -11.051 1.00 67.56 206 ARG A CA 1
ATOM 1544 C C . ARG A 1 206 ? -11.340 10.443 -10.511 1.00 67.56 206 ARG A C 1
ATOM 1546 O O . ARG A 1 206 ? -11.563 10.308 -9.313 1.00 67.56 206 ARG A O 1
ATOM 1553 N N . LEU A 1 207 ? -12.281 10.858 -11.356 1.00 67.12 207 LEU A N 1
ATOM 1554 C CA . LEU A 1 207 ? -13.631 11.224 -10.919 1.00 67.12 207 LEU A CA 1
ATOM 1555 C C . LEU A 1 207 ? -14.459 10.008 -10.484 1.00 67.12 207 LEU A C 1
ATOM 1557 O O . LEU A 1 207 ? -15.165 10.092 -9.472 1.00 67.12 207 LEU A O 1
ATOM 1561 N N . HIS A 1 208 ? -14.352 8.895 -11.212 1.00 69.25 208 HIS A N 1
ATOM 1562 C CA . HIS A 1 208 ? -15.059 7.652 -10.911 1.00 69.25 208 HIS A CA 1
ATOM 1563 C C . HIS A 1 208 ? -14.550 7.022 -9.607 1.00 69.25 208 HIS A C 1
ATOM 1565 O O . HIS A 1 208 ? -15.317 6.871 -8.649 1.00 69.25 208 HIS A O 1
ATOM 1571 N N . SER A 1 209 ? -13.239 6.785 -9.505 1.00 70.44 209 SER A N 1
ATOM 1572 C CA . SER A 1 209 ? -12.607 6.206 -8.315 1.00 70.44 209 SER A CA 1
ATOM 1573 C C . SER A 1 209 ? -12.787 7.097 -7.089 1.00 70.44 209 SER A C 1
ATOM 1575 O O . SER A 1 209 ? -13.061 6.606 -5.997 1.00 70.44 209 SER A O 1
ATOM 1577 N N . ARG A 1 210 ? -12.743 8.428 -7.241 1.00 74.31 210 ARG A N 1
ATOM 1578 C CA . ARG A 1 210 ? -12.893 9.369 -6.119 1.00 74.31 210 ARG A CA 1
ATOM 1579 C C . ARG A 1 210 ? -14.210 9.222 -5.365 1.00 74.31 210 ARG A C 1
ATOM 1581 O O . ARG A 1 210 ? -14.208 9.343 -4.140 1.00 74.31 210 ARG A O 1
ATOM 1588 N N . ARG A 1 211 ? -15.336 8.999 -6.052 1.00 74.38 211 ARG A N 1
ATOM 1589 C CA . ARG A 1 211 ? -16.637 8.835 -5.374 1.00 74.38 211 ARG A CA 1
ATOM 1590 C C . ARG A 1 211 ? -16.635 7.592 -4.491 1.00 74.38 211 ARG A C 1
ATOM 1592 O O . ARG A 1 211 ? -17.004 7.685 -3.321 1.00 74.38 211 ARG A O 1
ATOM 1599 N N . VAL A 1 212 ? -16.156 6.473 -5.026 1.00 73.38 212 VAL A N 1
ATOM 1600 C CA . VAL A 1 212 ? -16.086 5.202 -4.299 1.00 73.38 212 VAL A CA 1
ATOM 1601 C C . VAL A 1 212 ? -15.083 5.295 -3.149 1.00 73.38 212 VAL A C 1
ATOM 1603 O O . VAL A 1 212 ? -15.438 5.023 -2.004 1.00 73.38 212 VAL A O 1
ATOM 1606 N N . LEU A 1 213 ? -13.880 5.818 -3.398 1.00 77.50 213 LEU A N 1
ATOM 1607 C CA . LEU A 1 213 ? -12.848 6.016 -2.374 1.00 77.50 213 LEU A CA 1
ATOM 1608 C C . LEU A 1 213 ? -13.321 6.923 -1.225 1.00 77.50 213 LEU A C 1
ATOM 1610 O O . LEU A 1 213 ? -12.969 6.686 -0.072 1.00 77.50 213 LEU A O 1
ATOM 1614 N N . LEU A 1 214 ? -14.152 7.938 -1.496 1.00 81.81 214 LEU A N 1
ATOM 1615 C CA . LEU A 1 214 ? -14.748 8.778 -0.449 1.00 81.81 214 LEU A CA 1
ATOM 1616 C C . LEU A 1 214 ? -15.757 8.020 0.421 1.00 81.81 214 LEU A C 1
ATOM 1618 O O . LEU A 1 214 ? -15.804 8.258 1.631 1.00 81.81 214 LEU A O 1
ATOM 1622 N N . ILE A 1 215 ? -16.568 7.142 -0.170 1.00 79.94 215 ILE A N 1
ATOM 1623 C CA . ILE A 1 215 ? -17.515 6.292 0.568 1.00 79.94 215 ILE A CA 1
ATOM 1624 C C . ILE A 1 215 ? -16.736 5.323 1.459 1.00 79.94 215 ILE A C 1
ATOM 1626 O O . ILE A 1 215 ? -16.975 5.263 2.668 1.00 79.94 215 ILE A O 1
ATOM 1630 N N . VAL A 1 216 ? -15.744 4.645 0.883 1.00 78.19 216 VAL A N 1
ATOM 1631 C CA . VAL A 1 216 ? -14.858 3.722 1.595 1.00 78.19 216 VAL A CA 1
ATOM 1632 C C . VAL A 1 216 ? -14.159 4.442 2.755 1.00 78.19 216 VAL A C 1
ATOM 1634 O O . VAL A 1 216 ? -14.258 4.018 3.906 1.00 78.19 216 VAL A O 1
ATOM 1637 N N . TRP A 1 217 ? -13.557 5.607 2.497 1.00 85.69 217 TRP A N 1
ATOM 1638 C CA . TRP A 1 217 ? -12.897 6.425 3.517 1.00 85.69 217 TRP A CA 1
ATOM 1639 C C . TRP A 1 217 ? -13.835 6.811 4.666 1.00 85.69 217 TRP A C 1
ATOM 1641 O O . TRP A 1 217 ? -13.494 6.629 5.837 1.00 85.69 217 TRP A O 1
ATOM 1651 N N . LYS A 1 218 ? -15.036 7.322 4.358 1.00 83.12 218 LYS A N 1
ATOM 1652 C CA . LYS A 1 218 ? -16.029 7.702 5.379 1.00 83.12 218 LYS A CA 1
ATOM 1653 C C . LYS A 1 218 ? -16.449 6.521 6.249 1.00 83.12 218 LYS A C 1
ATOM 1655 O O . LYS A 1 218 ? -16.716 6.735 7.434 1.00 83.12 218 LYS A O 1
ATOM 1660 N N . THR A 1 219 ? -16.481 5.324 5.671 1.00 76.75 219 THR A N 1
ATOM 1661 C CA . THR A 1 219 ? -16.867 4.086 6.352 1.00 76.75 219 THR A CA 1
ATOM 1662 C C . THR A 1 219 ? -15.784 3.632 7.325 1.00 76.75 219 THR A C 1
ATOM 1664 O O . THR A 1 219 ? -16.072 3.306 8.476 1.00 76.75 219 THR A O 1
ATOM 1667 N N . VAL A 1 220 ? -14.514 3.697 6.918 1.00 78.19 220 VAL A N 1
ATOM 1668 C CA . VAL A 1 220 ? -13.419 3.122 7.711 1.00 78.19 220 VAL A CA 1
ATOM 1669 C C . VAL A 1 220 ? -12.700 4.117 8.618 1.00 78.19 220 VAL A C 1
ATOM 1671 O O . VAL A 1 220 ? -12.047 3.695 9.566 1.00 78.19 220 VAL A O 1
ATOM 1674 N N . ARG A 1 221 ? -12.873 5.434 8.434 1.00 82.62 221 ARG A N 1
ATOM 1675 C CA . ARG A 1 221 ? -12.146 6.481 9.192 1.00 82.62 221 ARG A CA 1
ATOM 1676 C C . ARG A 1 221 ? -12.194 6.378 10.715 1.00 82.62 221 ARG A C 1
ATOM 1678 O O . ARG A 1 221 ? -11.281 6.862 11.372 1.00 82.62 221 ARG A O 1
ATOM 1685 N N . ARG A 1 222 ? -13.243 5.781 11.287 1.00 79.25 222 ARG A N 1
ATOM 1686 C CA . ARG A 1 222 ? -13.364 5.608 12.746 1.00 79.25 222 ARG A CA 1
ATOM 1687 C C . ARG A 1 222 ? -12.762 4.295 13.249 1.00 79.25 222 ARG A C 1
ATOM 1689 O O . ARG A 1 222 ? -12.316 4.250 14.390 1.00 79.25 222 ARG A O 1
ATOM 1696 N N . ARG A 1 223 ? -12.757 3.251 12.413 1.00 77.50 223 ARG A N 1
ATOM 1697 C CA . ARG A 1 223 ? -12.378 1.874 12.782 1.00 77.50 223 ARG A CA 1
ATOM 1698 C C . ARG A 1 223 ? -10.967 1.496 12.315 1.00 77.50 223 ARG A C 1
ATOM 1700 O O . ARG A 1 223 ? -10.266 0.777 13.012 1.00 77.50 223 ARG A O 1
ATOM 1707 N N . ARG A 1 224 ? -10.527 2.017 11.166 1.00 80.12 224 ARG A N 1
ATOM 1708 C CA . ARG A 1 224 ? -9.223 1.756 10.533 1.00 80.12 224 ARG A CA 1
ATOM 1709 C C . ARG A 1 224 ? -8.539 3.079 10.157 1.00 80.12 224 ARG A C 1
ATOM 1711 O O . ARG A 1 224 ? -8.515 3.453 8.984 1.00 80.12 224 ARG A O 1
ATOM 1718 N N . PRO A 1 225 ? -7.986 3.817 11.138 1.00 78.75 225 PRO A N 1
ATOM 1719 C CA . PRO A 1 225 ? -7.382 5.132 10.900 1.00 78.75 225 PRO A CA 1
ATOM 1720 C C . PRO A 1 225 ? -6.203 5.085 9.914 1.00 78.75 225 PRO A C 1
ATOM 1722 O O . PRO A 1 225 ? -6.043 6.008 9.123 1.00 78.75 225 PRO A O 1
ATOM 1725 N N . LEU A 1 226 ? -5.438 3.989 9.895 1.00 81.38 226 LEU A N 1
ATOM 1726 C CA . LEU A 1 226 ? -4.314 3.781 8.972 1.00 81.38 226 LEU A CA 1
ATOM 1727 C C . LEU A 1 226 ? -4.774 3.716 7.510 1.00 81.38 226 LEU A C 1
ATOM 1729 O O . LEU A 1 226 ? -4.283 4.456 6.661 1.00 81.38 226 LEU A O 1
ATOM 1733 N N . ILE A 1 227 ? -5.789 2.898 7.226 1.00 80.75 227 ILE A N 1
ATOM 1734 C CA . ILE A 1 227 ? -6.378 2.800 5.885 1.00 80.75 227 ILE A CA 1
ATOM 1735 C C . ILE A 1 227 ? -7.035 4.114 5.476 1.00 80.75 227 ILE A C 1
ATOM 1737 O O . ILE A 1 227 ? -6.915 4.563 4.337 1.00 80.75 227 ILE A O 1
ATOM 1741 N N . ALA A 1 228 ? -7.685 4.786 6.423 1.00 85.31 228 ALA A N 1
ATOM 1742 C CA . ALA A 1 228 ? -8.270 6.088 6.168 1.00 85.31 228 ALA A CA 1
ATOM 1743 C C . ALA A 1 228 ? -7.220 7.161 5.832 1.00 85.31 228 ALA A C 1
ATOM 1745 O O . ALA A 1 228 ? -7.508 8.043 5.023 1.00 85.31 228 ALA A O 1
ATOM 1746 N N . ALA A 1 229 ? -6.020 7.094 6.413 1.00 85.5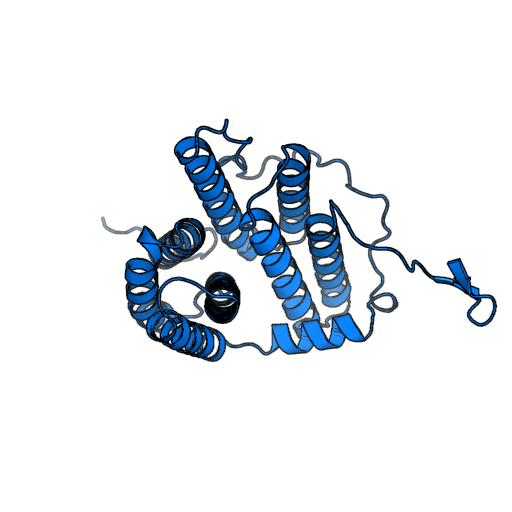0 229 ALA A N 1
ATOM 1747 C CA . ALA A 1 229 ? -4.917 7.992 6.084 1.00 85.50 229 ALA A CA 1
ATOM 1748 C C . ALA A 1 229 ? -4.397 7.754 4.658 1.00 85.50 229 ALA A C 1
ATOM 1750 O O . ALA A 1 229 ? -4.262 8.719 3.903 1.00 85.50 229 ALA A O 1
ATOM 1751 N N . LEU A 1 230 ? -4.213 6.489 4.256 1.00 85.94 230 LEU A N 1
ATOM 1752 C CA . LEU A 1 230 ? -3.834 6.120 2.885 1.00 85.94 230 LEU A CA 1
ATOM 1753 C C . LEU A 1 230 ? -4.860 6.612 1.859 1.00 85.94 230 LEU A C 1
ATOM 1755 O O . LEU A 1 230 ? -4.508 7.331 0.925 1.00 85.94 230 LEU A O 1
ATOM 1759 N N . LEU A 1 231 ? -6.145 6.323 2.086 1.00 85.62 231 LEU A N 1
ATOM 1760 C CA . LEU A 1 231 ? -7.240 6.773 1.223 1.00 85.62 231 LEU A CA 1
ATOM 1761 C C . LEU A 1 231 ? -7.315 8.299 1.134 1.00 85.62 231 LEU A C 1
ATOM 1763 O O . LEU A 1 231 ? -7.476 8.858 0.050 1.00 85.62 231 LEU A O 1
ATOM 1767 N N . ARG A 1 232 ? -7.172 9.001 2.265 1.00 86.38 232 ARG A N 1
ATOM 1768 C CA . ARG A 1 232 ? -7.164 10.469 2.292 1.00 86.38 232 ARG A CA 1
ATOM 1769 C C . ARG A 1 232 ? -5.983 11.032 1.505 1.00 86.38 232 ARG A C 1
ATOM 1771 O O . ARG A 1 232 ? -6.153 12.018 0.788 1.00 86.38 232 ARG A O 1
ATOM 1778 N N . ARG A 1 233 ? -4.805 10.416 1.623 1.00 86.38 233 ARG A N 1
ATOM 1779 C CA . ARG A 1 233 ? -3.611 10.817 0.877 1.00 86.38 233 ARG A CA 1
ATOM 1780 C C . ARG A 1 233 ? -3.787 10.576 -0.617 1.00 86.38 233 ARG A C 1
ATOM 1782 O O . ARG A 1 233 ? -3.559 11.506 -1.382 1.00 86.38 233 ARG A O 1
ATOM 1789 N N . LYS A 1 234 ? -4.285 9.405 -1.018 1.00 85.62 234 LYS A N 1
ATOM 1790 C CA . LYS A 1 234 ? -4.634 9.078 -2.408 1.00 85.62 234 LYS A CA 1
ATOM 1791 C C . LYS A 1 234 ? -5.609 10.099 -3.003 1.00 85.62 234 LYS A C 1
ATOM 1793 O O . LYS A 1 234 ? -5.305 10.719 -4.014 1.00 85.62 234 LYS A O 1
ATOM 1798 N N . LEU A 1 235 ? -6.705 10.392 -2.299 1.00 81.81 235 LEU A N 1
ATOM 1799 C CA . LEU A 1 235 ? -7.678 11.420 -2.692 1.00 81.81 235 LEU A CA 1
ATOM 1800 C C . LEU A 1 235 ? -7.060 12.822 -2.828 1.00 81.81 235 LEU A C 1
ATOM 1802 O O . LEU A 1 235 ? -7.493 13.611 -3.666 1.00 81.81 235 LEU A O 1
ATOM 1806 N N . SER A 1 236 ? -6.077 13.153 -1.988 1.00 83.00 236 SER A N 1
ATOM 1807 C CA . SER A 1 236 ? -5.353 14.424 -2.053 1.00 83.00 236 SER A CA 1
ATOM 1808 C C . SER A 1 236 ? -4.413 14.490 -3.255 1.00 83.00 236 SER A C 1
ATOM 1810 O O . SER A 1 236 ? -4.347 15.533 -3.901 1.00 83.00 236 SER A O 1
ATOM 1812 N N . LEU A 1 237 ? -3.692 13.403 -3.543 1.00 78.31 237 LEU A N 1
ATOM 1813 C CA . LEU A 1 237 ? -2.794 13.286 -4.693 1.00 78.31 237 LEU A CA 1
ATOM 1814 C C . LEU A 1 237 ? -3.576 13.349 -6.006 1.00 78.31 237 LEU A C 1
ATOM 1816 O O . LEU A 1 237 ? -3.196 14.099 -6.896 1.00 78.31 237 LEU A O 1
ATOM 1820 N N . ASP A 1 238 ? -4.723 12.670 -6.079 1.00 75.62 238 ASP A N 1
ATOM 1821 C CA . ASP A 1 238 ? -5.594 12.690 -7.259 1.00 75.62 238 ASP A CA 1
ATOM 1822 C C . ASP A 1 238 ? -6.281 14.063 -7.465 1.00 75.62 238 ASP A C 1
ATOM 1824 O O . ASP A 1 238 ? -6.696 14.387 -8.582 1.00 75.62 238 ASP A O 1
ATOM 1828 N N . ARG A 1 239 ? -6.426 14.872 -6.397 1.00 71.56 239 ARG A N 1
ATOM 1829 C CA . ARG A 1 239 ? -6.967 16.247 -6.446 1.00 71.56 239 ARG A CA 1
ATOM 1830 C C . ARG A 1 239 ? -5.908 17.280 -6.827 1.00 71.56 239 ARG A C 1
ATOM 1832 O O . ARG A 1 239 ? -6.238 18.256 -7.496 1.00 71.56 239 ARG A O 1
ATOM 1839 N N . GLY A 1 240 ? -4.682 17.110 -6.343 1.00 61.75 240 GLY A N 1
ATOM 1840 C CA . GLY A 1 240 ? -3.548 17.934 -6.735 1.00 61.75 240 GLY A CA 1
ATOM 1841 C C . GLY A 1 240 ? -3.052 17.575 -8.133 1.00 61.75 240 GLY A C 1
ATOM 1842 O O . GLY A 1 240 ? -3.472 16.595 -8.747 1.00 61.75 240 GLY A O 1
ATOM 1843 N N . ARG A 1 241 ? -2.115 18.368 -8.646 1.00 60.44 241 ARG A N 1
ATOM 1844 C CA . ARG A 1 241 ? -1.263 17.895 -9.736 1.00 60.44 241 ARG A CA 1
ATOM 1845 C C . ARG A 1 241 ? -0.188 17.015 -9.155 1.00 60.44 241 ARG A C 1
ATOM 1847 O O . ARG A 1 241 ? 0.496 17.418 -8.216 1.00 60.44 241 ARG A O 1
ATOM 1854 N N . TRP A 1 242 ? -0.043 15.832 -9.733 1.00 59.72 242 TRP A N 1
ATOM 1855 C CA . TRP A 1 242 ? 1.068 14.961 -9.402 1.00 59.72 242 TRP A CA 1
ATOM 1856 C C . TRP A 1 242 ? 2.386 15.708 -9.641 1.00 59.72 242 TRP A C 1
ATOM 1858 O O . TRP A 1 242 ? 2.546 16.312 -10.713 1.00 59.72 242 TRP A O 1
ATOM 1868 N N . PRO A 1 243 ? 3.331 15.691 -8.687 1.00 46.16 243 PRO A N 1
ATOM 1869 C CA . PRO A 1 243 ? 4.676 16.189 -8.930 1.00 46.16 243 PRO A CA 1
ATOM 1870 C C . PRO A 1 243 ? 5.267 15.476 -10.153 1.00 46.16 243 PRO A C 1
ATOM 1872 O O . PRO A 1 243 ? 5.279 14.250 -10.198 1.00 46.16 243 PRO A O 1
ATOM 1875 N N . GLY A 1 244 ? 5.706 16.242 -11.155 1.00 48.44 244 GLY A N 1
ATOM 1876 C CA . GLY A 1 244 ? 6.258 15.705 -12.406 1.00 48.44 244 GLY A CA 1
ATOM 1877 C C . GLY A 1 244 ? 5.260 15.521 -13.554 1.00 48.44 244 GLY A C 1
ATOM 1878 O O . GLY A 1 244 ? 5.691 15.194 -14.651 1.00 48.44 244 GLY A O 1
ATOM 1879 N N . SER A 1 245 ? 3.959 15.783 -13.360 1.00 48.06 245 SER A N 1
ATOM 1880 C CA . SER A 1 245 ? 2.909 15.599 -14.391 1.00 48.06 245 SER A CA 1
ATOM 1881 C C . SER A 1 245 ? 3.020 16.464 -15.646 1.00 48.06 245 SER A C 1
ATOM 1883 O O . SER A 1 245 ? 2.204 16.285 -16.545 1.00 48.06 245 SER A O 1
ATOM 1885 N N . GLY A 1 246 ? 3.978 17.395 -15.730 1.00 48.94 246 GLY A N 1
ATOM 1886 C CA . GLY A 1 246 ? 4.152 18.320 -16.863 1.00 48.94 246 GLY A CA 1
ATOM 1887 C C . GLY A 1 246 ? 2.984 19.294 -17.082 1.00 48.94 246 GLY A C 1
ATOM 1888 O O . GLY A 1 246 ? 3.164 20.361 -17.649 1.00 48.94 246 GLY A O 1
ATOM 1889 N N . LEU A 1 247 ? 1.801 18.987 -16.556 1.00 45.62 247 LEU A N 1
ATOM 1890 C CA . LEU A 1 247 ? 0.591 19.790 -16.600 1.00 45.62 247 LEU A CA 1
ATOM 1891 C C . LEU A 1 247 ? 0.588 20.792 -15.453 1.00 45.62 247 LEU A C 1
ATOM 1893 O O . LEU A 1 247 ? -0.326 20.795 -14.641 1.00 45.62 247 LEU A O 1
ATOM 1897 N N . ALA A 1 248 ? 1.618 21.627 -15.358 1.00 41.16 248 ALA A N 1
ATOM 1898 C CA . ALA A 1 248 ? 1.597 22.811 -14.514 1.00 41.16 248 ALA A CA 1
ATOM 1899 C C . ALA A 1 248 ? 0.949 24.001 -15.260 1.00 41.16 248 ALA A C 1
ATOM 1901 O O . ALA A 1 248 ? 1.595 25.017 -15.447 1.00 41.16 248 ALA A O 1
ATOM 1902 N N . GLU A 1 249 ? -0.316 23.920 -15.690 1.00 40.22 249 GLU A N 1
ATOM 1903 C CA . GLU A 1 249 ? -1.078 25.128 -16.078 1.00 40.22 249 GLU A CA 1
ATOM 1904 C C . GLU A 1 249 ? -1.604 25.893 -14.848 1.00 40.22 249 GLU A C 1
ATOM 1906 O O . GLU A 1 249 ? -2.457 25.378 -14.136 1.00 40.22 249 GLU A O 1
ATOM 1911 N N . PRO A 1 250 ? -1.116 27.080 -14.504 1.00 41.09 250 PRO A N 1
ATOM 1912 C CA . PRO A 1 250 ? -1.517 27.761 -13.271 1.00 41.09 250 PRO A CA 1
ATOM 1913 C C . PRO A 1 250 ? -3.050 27.827 -13.127 1.00 41.09 250 PRO A C 1
ATOM 1915 O O . PRO A 1 250 ? -3.753 28.130 -14.086 1.00 41.09 250 PRO A O 1
ATOM 1918 N N . LEU A 1 251 ? -3.566 27.485 -11.939 1.00 37.97 251 LEU A N 1
ATOM 1919 C CA . LEU A 1 251 ? -4.943 27.832 -11.595 1.00 37.97 251 LEU A CA 1
ATOM 1920 C C . LEU A 1 251 ? -4.961 29.339 -11.324 1.00 37.97 251 LEU A C 1
ATOM 1922 O O . LEU A 1 251 ? -4.595 29.778 -10.236 1.00 37.97 251 LEU A O 1
ATOM 1926 N N . ASP A 1 252 ? -5.368 30.034 -12.379 1.00 38.72 252 ASP A N 1
ATOM 1927 C CA . ASP A 1 252 ? -5.975 31.356 -12.494 1.00 38.72 252 ASP A CA 1
ATOM 1928 C C . ASP A 1 252 ? -5.106 32.611 -12.310 1.00 38.72 252 ASP A C 1
ATOM 1930 O O . ASP A 1 252 ? -4.452 32.843 -11.291 1.00 38.72 252 ASP A O 1
ATOM 1934 N N . GLY A 1 253 ? -5.199 33.439 -13.354 1.00 33.31 253 GLY A N 1
ATOM 1935 C CA . GLY A 1 253 ? -4.686 34.789 -13.535 1.00 33.31 253 GLY A CA 1
ATOM 1936 C C . GLY A 1 253 ? -4.961 35.218 -14.966 1.00 33.31 253 GLY A C 1
ATOM 1937 O O . GLY A 1 253 ? -4.050 35.019 -15.796 1.00 33.31 253 GLY A O 1
#

Sequence (253 aa):
MFDETTGRTVHAGRWAGHGGADEAIRHAEASSALAARDQFVLARGARRVAVWIALRAITRPSRTEQEHDAASSGSDALLHHLDAWHRAHVGALLEAASWAQAERRVRTGLRPYRTLPSDRRGDGGRIRPTSGVPVARSEDVPPDDLERYWAAALADVSSSLSAAIDALGNVLALGELGLATEDAWAAFEAATIELCLEPAASLADRLHSRRVLLIVWKTVRRRRPLIAALLRRKLSLDRGRWPGSGLAEPLDG

Radius of gyration: 19.2 Å; chains: 1; bounding box: 48×69×47 Å

Secondary structure (DSSP, 8-state):
-EETTTTEE-------SSHHHHHHHHHHHHHHHHHTTT-HHHHHHHHHHHHHHHHHHHHS--SSHHHHHHHHHHHHHHHHHS-HHHHHHHHHHHHHHHHHHHHHHHHTTPPPPPPPPS--SS-------S-------GGGS-HHHHHHHHHHHH--HHHHHHHHHHHHHHHHHS-S-SHHHHHHHHHHHHHHHHHHHSPPSSHHHHHHHHHHHHHHHHHHTTT-HHHHHHHHHHHHHHHSPPTT-S----S--

Organism: NCBI:txid2316527